Protein AF-A0A836F2I6-F1 (afdb_monomer_lite)

Foldseek 3Di:
DDDPPPPDPDDDDDDPDDPLLVQLVVCVVVVHDLVVSCVPVVDDSCVNVVSVVVVVVVVVVVVVVVVVCVPPVVPPPDDDDDDDDDDPDDDPFDKFKKKKKKKFQDPVLRVVLLVQLVVLCVVVVWDKDHKDWDDKDKDWDKDAPDPDPDDDRDIDIDIGIMTMIMMITTGHPVSSVVSVVVRDDPGMDMDMDTDDD

Structure (mmCIF, N/CA/C/O backbone):
data_AF-A0A836F2I6-F1
#
_entry.id   AF-A0A836F2I6-F1
#
loop_
_atom_site.group_PDB
_atom_site.id
_atom_site.type_symbol
_atom_site.label_atom_id
_atom_site.label_alt_id
_atom_site.label_comp_id
_atom_site.label_asym_id
_atom_site.label_entity_id
_atom_site.label_seq_id
_atom_site.pdbx_PDB_ins_code
_atom_site.Cartn_x
_atom_site.Cartn_y
_atom_site.Cartn_z
_atom_site.occupancy
_atom_site.B_iso_or_equiv
_atom_site.auth_seq_id
_atom_site.auth_comp_id
_atom_site.auth_asym_id
_atom_site.auth_atom_id
_atom_site.pdbx_PDB_model_num
ATOM 1 N N . MET A 1 1 ? 2.614 41.131 51.436 1.00 33.38 1 MET A N 1
ATOM 2 C CA . MET A 1 1 ? 3.334 41.950 50.439 1.00 33.38 1 MET A CA 1
ATOM 3 C C . MET A 1 1 ? 2.832 41.528 49.064 1.00 33.38 1 MET A C 1
ATOM 5 O O . MET A 1 1 ? 2.623 40.344 48.850 1.00 33.38 1 MET A O 1
ATOM 9 N N . LEU A 1 2 ? 2.475 42.514 48.249 1.00 36.88 2 LEU A N 1
ATOM 10 C CA . LEU A 1 2 ? 1.582 42.476 47.085 1.00 36.88 2 LEU A CA 1
ATOM 11 C C . LEU A 1 2 ? 2.016 41.534 45.949 1.00 36.88 2 LEU A C 1
ATOM 13 O O . LEU A 1 2 ? 3.200 41.475 45.647 1.00 36.88 2 LEU A O 1
ATOM 17 N N . LEU A 1 3 ? 1.033 40.921 45.273 1.00 35.09 3 LEU A N 1
ATOM 18 C CA . LEU A 1 3 ? 0.845 40.974 43.809 1.00 35.09 3 LEU A CA 1
ATOM 19 C C . LEU A 1 3 ? -0.501 40.315 43.438 1.00 35.09 3 LEU A C 1
ATOM 21 O O . LEU A 1 3 ? -0.579 39.146 43.069 1.00 35.09 3 LEU A O 1
ATOM 25 N N . VAL A 1 4 ? -1.587 41.087 43.557 1.00 34.97 4 VAL A N 1
ATOM 26 C CA . VAL A 1 4 ? -2.889 40.751 42.962 1.00 34.97 4 VAL A CA 1
ATOM 27 C C . VAL A 1 4 ? -2.809 41.130 41.486 1.00 34.97 4 VAL A C 1
ATOM 29 O O . VAL A 1 4 ? -3.138 42.248 41.104 1.00 34.97 4 VAL A O 1
ATOM 32 N N . ASN A 1 5 ? -2.315 40.217 40.654 1.00 30.97 5 ASN A N 1
ATOM 33 C CA . ASN A 1 5 ? -2.442 40.347 39.207 1.00 30.97 5 ASN A CA 1
ATOM 34 C C . ASN A 1 5 ? -3.828 39.839 38.807 1.00 30.97 5 ASN A C 1
ATOM 36 O O . ASN A 1 5 ? -4.023 38.664 38.502 1.00 30.97 5 ASN A O 1
ATOM 40 N N . SER A 1 6 ? -4.803 40.745 38.845 1.00 36.88 6 SER A N 1
ATOM 41 C CA . SER A 1 6 ? -6.112 40.578 38.225 1.00 36.88 6 SER A CA 1
ATOM 42 C C . SER A 1 6 ? -5.937 40.443 36.710 1.00 36.88 6 SER A C 1
ATOM 44 O O . SER A 1 6 ? -5.836 41.422 35.970 1.00 36.88 6 SER A O 1
ATOM 46 N N . HIS A 1 7 ? -5.887 39.203 36.228 1.00 35.09 7 HIS A N 1
ATOM 47 C CA . HIS A 1 7 ? -5.974 38.922 34.802 1.00 35.09 7 HIS A CA 1
ATOM 48 C C . HIS A 1 7 ? -7.432 39.115 34.369 1.00 35.09 7 HIS A C 1
ATOM 50 O O . HIS A 1 7 ? -8.233 38.188 34.393 1.00 35.09 7 HIS A O 1
ATOM 56 N N . ILE A 1 8 ? -7.795 40.356 34.046 1.00 39.88 8 ILE A N 1
ATOM 57 C CA . ILE A 1 8 ? -9.064 40.690 33.394 1.00 39.88 8 ILE A CA 1
ATOM 58 C C . ILE A 1 8 ? -9.000 40.092 31.978 1.00 39.88 8 ILE A C 1
ATOM 60 O O . ILE A 1 8 ? -8.163 40.545 31.186 1.00 39.88 8 ILE A O 1
ATOM 64 N N . PRO A 1 9 ? -9.825 39.089 31.618 1.00 38.91 9 PRO A N 1
ATOM 65 C CA . PRO A 1 9 ? -9.864 38.605 30.246 1.00 38.91 9 PRO A CA 1
ATOM 66 C C . PRO A 1 9 ? -10.361 39.740 29.343 1.00 38.91 9 PRO A C 1
ATOM 68 O O . PRO A 1 9 ? -11.442 40.296 29.533 1.00 38.91 9 PRO A O 1
ATOM 71 N N . LYS A 1 10 ? -9.526 40.128 28.375 1.00 43.25 10 LYS A N 1
ATOM 72 C CA . LYS A 1 10 ? -9.800 41.209 27.422 1.00 43.25 10 LYS A CA 1
ATOM 73 C C . LYS A 1 10 ? -10.980 40.822 26.521 1.00 43.25 10 LYS A C 1
ATOM 75 O O . LYS A 1 10 ? -10.787 40.154 25.509 1.00 43.25 10 LYS A O 1
ATOM 80 N N . MET A 1 11 ? -12.191 41.261 26.863 1.00 41.53 11 MET A N 1
ATOM 81 C CA . MET A 1 11 ? -13.343 41.194 25.961 1.00 41.53 11 MET A CA 1
ATOM 82 C C . MET A 1 11 ? -13.207 42.280 24.887 1.00 41.53 11 MET A C 1
ATOM 84 O O . MET A 1 11 ? -13.299 43.474 25.165 1.00 41.53 11 MET A O 1
ATOM 88 N N . VAL A 1 12 ? -12.932 41.864 23.651 1.00 44.53 12 VAL A N 1
ATOM 89 C CA . VAL A 1 12 ? -12.789 42.750 22.488 1.00 44.53 12 VAL A CA 1
ATOM 90 C C . VAL A 1 12 ? -14.175 43.126 21.963 1.00 44.53 12 VAL A C 1
ATOM 92 O O . VAL A 1 12 ? -14.937 42.259 21.543 1.00 44.53 12 VAL A O 1
ATOM 95 N N . ALA A 1 13 ? -14.497 44.420 21.928 1.00 44.72 13 ALA A N 1
ATOM 96 C CA . ALA A 1 13 ? -15.703 44.909 21.265 1.00 44.72 13 ALA A CA 1
ATOM 97 C C . ALA A 1 13 ? -15.527 44.831 19.736 1.00 44.72 13 ALA A C 1
ATOM 99 O O . ALA A 1 13 ? -14.781 45.615 19.149 1.00 44.72 13 ALA A O 1
ATOM 100 N N . LYS A 1 14 ? -16.201 43.875 19.083 1.00 38.09 14 LYS A N 1
ATOM 101 C CA . LYS A 1 14 ? -16.306 43.795 17.614 1.00 38.09 14 LYS A CA 1
ATOM 102 C C . LYS A 1 14 ? -17.582 44.492 17.116 1.00 38.09 14 LYS A C 1
ATOM 104 O O . LYS A 1 14 ? -18.604 44.510 17.795 1.00 38.09 14 LYS A O 1
ATOM 109 N N . THR A 1 15 ? -17.481 45.105 15.938 1.00 38.91 15 THR A N 1
ATOM 110 C CA . THR A 1 15 ? -18.438 46.030 15.306 1.00 38.91 15 THR A CA 1
ATOM 111 C C . THR A 1 15 ? -19.777 45.410 14.858 1.00 38.91 15 THR A C 1
ATOM 113 O O . THR A 1 15 ? -19.986 44.201 14.886 1.00 38.91 15 THR A O 1
ATOM 116 N N . LYS A 1 16 ? -20.700 46.319 14.499 1.00 43.78 16 LYS A N 1
ATOM 117 C CA . LYS A 1 16 ? -22.171 46.256 14.378 1.00 43.78 16 LYS A CA 1
ATOM 118 C C . LYS A 1 16 ? -22.781 45.114 13.534 1.00 43.78 16 LYS A C 1
ATOM 120 O O . LYS A 1 16 ? -23.355 45.394 12.498 1.00 43.78 16 LYS A O 1
ATOM 125 N N . GLU A 1 17 ? -22.723 43.871 14.000 1.00 46.84 17 GLU A N 1
ATOM 126 C CA . GLU A 1 17 ? -23.867 42.925 14.037 1.00 46.84 17 GLU A CA 1
ATOM 127 C C . GLU A 1 17 ? -23.483 41.652 14.810 1.00 46.84 17 GLU A C 1
ATOM 129 O O . GLU A 1 17 ? -23.748 40.518 14.420 1.00 46.84 17 GLU A O 1
ATOM 134 N N . TYR A 1 18 ? -22.799 41.822 15.943 1.00 52.75 18 TYR A N 1
ATOM 135 C CA . TYR A 1 18 ? -22.552 40.703 16.837 1.00 52.75 18 TYR A CA 1
ATOM 136 C C . TYR A 1 18 ? -23.860 40.339 17.548 1.00 52.75 18 TYR A C 1
ATOM 138 O O . TYR A 1 18 ? -24.428 41.151 18.286 1.00 52.75 18 TYR A O 1
ATOM 146 N N . ASN A 1 19 ? -24.367 39.130 17.285 1.00 67.38 19 ASN A N 1
ATOM 147 C CA . ASN A 1 19 ? -25.602 38.619 17.870 1.00 67.38 19 ASN A CA 1
ATOM 148 C C . ASN A 1 19 ? -25.537 38.763 19.393 1.00 67.38 19 ASN A C 1
ATOM 150 O O . ASN A 1 19 ? -24.756 38.073 20.040 1.00 67.38 19 ASN A O 1
ATOM 154 N N . ARG A 1 20 ? -26.379 39.627 19.979 1.00 64.75 20 ARG A N 1
ATOM 155 C CA . ARG A 1 20 ? -26.390 39.928 21.428 1.00 64.75 20 ARG A CA 1
ATOM 156 C C . ARG A 1 20 ? -26.373 38.664 22.301 1.00 64.75 20 ARG A C 1
ATOM 158 O O . ARG A 1 20 ? -25.786 38.665 23.374 1.00 64.75 20 ARG A O 1
ATOM 165 N N . ARG A 1 21 ? -26.965 37.570 21.804 1.00 66.94 21 ARG A N 1
ATOM 166 C CA . ARG A 1 21 ? -26.922 36.234 22.417 1.00 66.94 21 ARG A CA 1
ATOM 167 C C . ARG A 1 21 ? -25.507 35.658 22.526 1.00 66.94 21 ARG A C 1
ATOM 169 O O . ARG A 1 21 ? -25.161 35.180 23.594 1.00 66.94 21 ARG A O 1
ATOM 176 N N . ALA A 1 22 ? -24.699 35.722 21.470 1.00 69.88 22 ALA A N 1
ATOM 177 C CA . ALA A 1 22 ? -23.329 35.205 21.464 1.00 69.88 22 ALA A CA 1
ATOM 178 C C . ALA A 1 22 ? -22.440 35.946 22.480 1.00 69.88 22 ALA A C 1
ATOM 180 O O . ALA A 1 22 ? -21.731 35.304 23.247 1.00 69.88 22 ALA A O 1
ATOM 181 N N . ALA A 1 23 ? -22.594 37.272 22.591 1.00 70.88 23 ALA A N 1
ATOM 182 C CA . ALA A 1 23 ? -21.884 38.079 23.590 1.00 70.88 23 ALA A CA 1
ATOM 183 C C . ALA A 1 23 ? -22.194 37.666 25.033 1.00 70.88 23 ALA A C 1
ATOM 185 O O . ALA A 1 23 ? -21.299 37.578 25.870 1.00 70.88 23 ALA A O 1
ATOM 186 N N . ILE A 1 24 ? -23.474 37.414 25.324 1.00 70.56 24 ILE A N 1
ATOM 187 C CA . ILE A 1 24 ? -23.917 36.998 26.659 1.00 70.56 24 ILE A CA 1
ATOM 188 C C . ILE A 1 24 ? -23.390 35.591 26.977 1.00 70.56 24 ILE A C 1
ATOM 190 O O . ILE A 1 24 ? -22.970 35.337 28.100 1.00 70.56 24 ILE A O 1
ATOM 194 N N . ILE A 1 25 ? -23.363 34.699 25.986 1.00 72.19 25 ILE A N 1
ATOM 195 C CA . ILE A 1 25 ? -22.880 33.320 26.123 1.00 72.19 25 ILE A CA 1
ATOM 196 C C . ILE A 1 25 ? -21.378 33.271 26.399 1.00 72.19 25 ILE A C 1
ATOM 198 O O . ILE A 1 25 ? -20.964 32.639 27.365 1.00 72.19 25 ILE A O 1
ATOM 202 N N . GLU A 1 26 ? -20.568 33.963 25.596 1.00 73.25 26 GLU A N 1
ATOM 203 C CA . GLU A 1 26 ? -19.118 34.020 25.809 1.00 73.25 26 GLU A CA 1
ATOM 204 C C . GLU A 1 26 ? -18.777 34.627 27.174 1.00 73.25 26 GLU A C 1
ATOM 206 O O . GLU A 1 26 ? -17.877 34.139 27.854 1.00 73.25 26 GLU A O 1
ATOM 211 N N . GLY A 1 27 ? -19.536 35.638 27.616 1.00 69.44 27 GLY A N 1
ATOM 212 C CA . GLY A 1 27 ? -19.379 36.227 28.945 1.00 69.44 27 GLY A CA 1
ATOM 213 C C . GLY A 1 27 ? -19.692 35.258 30.087 1.00 69.44 27 GLY A C 1
ATOM 214 O O . GLY A 1 27 ? -18.931 35.190 31.051 1.00 69.44 27 GLY A O 1
ATOM 215 N N . LEU A 1 28 ? -20.767 34.472 29.972 1.00 73.06 28 LEU A N 1
ATOM 216 C CA . LEU A 1 28 ? -21.109 33.441 30.961 1.00 73.06 28 LEU A CA 1
ATOM 217 C C . LEU A 1 28 ? -20.079 32.300 30.970 1.00 73.06 28 LEU A C 1
ATOM 219 O O . LEU A 1 28 ? -19.664 31.865 32.041 1.00 73.06 28 LEU A O 1
ATOM 223 N N . CYS A 1 29 ? -19.616 31.851 29.798 1.00 64.62 29 CYS A N 1
ATOM 224 C CA . CYS A 1 29 ? -18.574 30.825 29.678 1.00 64.62 29 CYS A CA 1
ATOM 225 C C . CYS A 1 29 ? -17.210 31.293 30.212 1.00 64.62 29 CYS A C 1
ATOM 227 O O . CYS A 1 29 ? -16.438 30.474 30.702 1.00 64.62 29 CYS A O 1
ATOM 229 N N . ALA A 1 30 ? -16.926 32.597 30.166 1.00 69.75 30 ALA A N 1
ATOM 230 C CA . ALA A 1 30 ? -15.740 33.201 30.772 1.00 69.75 30 ALA A CA 1
ATOM 231 C C . ALA A 1 30 ? -15.849 33.385 32.304 1.00 69.75 30 ALA A C 1
ATOM 233 O O . ALA A 1 30 ? -14.912 33.892 32.920 1.00 69.75 30 ALA A O 1
ATOM 234 N N . GLY A 1 31 ? -16.967 32.982 32.924 1.00 67.44 31 GLY A N 1
ATOM 235 C CA . GLY A 1 31 ? -17.178 33.037 34.373 1.00 67.44 31 GLY A CA 1
ATOM 236 C C . GLY A 1 31 ? -17.717 34.371 34.901 1.00 67.44 31 GLY A C 1
ATOM 237 O O . GLY A 1 31 ? -17.749 34.565 36.115 1.00 67.44 31 GLY A O 1
ATOM 238 N N . CYS A 1 32 ? -18.148 35.292 34.031 1.00 71.81 32 CYS A N 1
ATOM 239 C CA . CYS A 1 32 ? -18.756 36.553 34.456 1.00 71.81 32 CYS A CA 1
ATOM 240 C C . CYS A 1 32 ? -20.206 36.348 34.917 1.00 71.81 32 CYS A C 1
ATOM 242 O O . CYS A 1 32 ? -20.988 35.624 34.298 1.00 71.81 32 CYS A O 1
ATOM 244 N N . SER A 1 33 ? -20.599 37.047 35.980 1.00 74.25 33 SER A N 1
ATOM 245 C CA . SER A 1 33 ? -21.974 37.016 36.483 1.00 74.25 33 SER A CA 1
ATOM 246 C C . SER A 1 33 ? -22.933 37.779 35.560 1.00 74.25 33 SER A C 1
ATOM 248 O O . SER A 1 33 ? -22.573 38.771 34.921 1.00 74.25 33 SER A O 1
ATOM 250 N N . ALA A 1 34 ? -24.209 37.376 35.529 1.00 72.50 34 ALA A N 1
ATOM 251 C CA . ALA A 1 34 ? -25.229 38.042 34.711 1.00 72.50 34 ALA A CA 1
ATOM 252 C C . ALA A 1 34 ? -25.342 39.552 35.018 1.00 72.50 34 ALA A C 1
ATOM 254 O O . ALA A 1 34 ? -25.614 40.357 34.127 1.00 72.50 34 ALA A O 1
ATOM 255 N N . THR A 1 35 ? -25.087 39.956 36.267 1.00 69.94 35 THR A N 1
ATOM 256 C CA . THR A 1 35 ? -25.064 41.363 36.689 1.00 69.94 35 THR A CA 1
ATOM 257 C C . THR A 1 35 ? -23.882 42.148 36.124 1.00 69.94 35 THR A C 1
ATOM 259 O O . THR A 1 35 ? -24.052 43.322 35.795 1.00 69.94 35 THR A O 1
ATOM 262 N N . GLU A 1 36 ? -22.714 41.525 35.969 1.00 71.31 36 GLU A N 1
ATOM 263 C CA . GLU A 1 36 ? -21.539 42.140 35.336 1.00 71.31 36 GLU A CA 1
ATOM 264 C C . GLU A 1 36 ? -21.749 42.317 33.829 1.00 71.31 36 GLU A C 1
ATOM 266 O O . GLU A 1 36 ? -21.453 43.383 33.293 1.00 71.31 36 GLU A O 1
ATOM 271 N N . ILE A 1 37 ? -22.371 41.337 33.165 1.00 73.56 37 ILE A N 1
ATOM 272 C CA . ILE A 1 37 ? -22.691 41.398 31.728 1.00 73.56 37 ILE A CA 1
ATOM 273 C C . ILE A 1 37 ? -23.679 42.538 31.425 1.00 73.56 37 ILE A C 1
ATOM 275 O O . ILE A 1 37 ? -23.494 43.279 30.458 1.00 73.56 37 ILE A O 1
ATOM 279 N N . ILE A 1 38 ? -24.701 42.726 32.273 1.00 76.75 38 ILE A N 1
ATOM 280 C CA . ILE A 1 38 ? -25.663 43.838 32.152 1.00 76.75 38 ILE A CA 1
ATOM 281 C C . ILE A 1 38 ? -24.960 45.192 32.300 1.00 76.75 38 ILE A C 1
ATOM 283 O O . ILE A 1 38 ? -25.231 46.106 31.523 1.00 76.75 38 ILE A O 1
ATOM 287 N N . ARG A 1 39 ? -24.055 45.329 33.280 1.00 71.88 39 ARG A N 1
ATOM 288 C CA . ARG A 1 39 ? -23.313 46.579 33.508 1.00 71.88 39 ARG A CA 1
ATOM 289 C C . ARG A 1 39 ? -22.333 46.892 32.378 1.00 71.88 39 ARG A C 1
ATOM 291 O O . ARG A 1 39 ? -22.191 48.058 32.035 1.00 71.88 39 ARG A O 1
ATOM 298 N N . PHE A 1 40 ? -21.675 45.879 31.813 1.00 73.38 40 PHE A N 1
ATOM 299 C CA . PHE A 1 40 ? -20.630 46.070 30.806 1.00 73.38 40 PHE A CA 1
ATOM 300 C C . PHE A 1 40 ? -21.190 46.360 29.407 1.00 73.38 40 PHE A C 1
ATOM 302 O O . PHE A 1 40 ? -20.740 47.292 28.748 1.00 73.38 40 PHE A O 1
ATOM 309 N N . PHE A 1 41 ? -22.192 45.597 28.952 1.00 70.81 41 PHE A N 1
ATOM 310 C CA . PHE A 1 41 ? -22.752 45.751 27.601 1.00 70.81 41 PHE A CA 1
ATOM 311 C C . PHE A 1 41 ? -24.012 46.629 27.535 1.00 70.81 41 PHE A C 1
ATOM 313 O O . PHE A 1 41 ? -24.463 46.960 26.439 1.00 70.81 41 PHE A O 1
ATOM 320 N N . GLY A 1 42 ? -24.611 46.992 28.675 1.00 69.75 42 GLY A N 1
ATOM 321 C CA . GLY A 1 42 ? -25.822 47.821 28.714 1.00 69.75 42 GLY A CA 1
ATOM 322 C C . GLY A 1 42 ? -27.067 47.138 28.134 1.00 69.75 42 GLY A C 1
ATOM 323 O O . GLY A 1 42 ? -27.993 47.813 27.686 1.00 69.75 42 GLY A O 1
ATOM 324 N N . TYR A 1 43 ? -27.105 45.801 28.099 1.00 74.94 43 TYR A N 1
ATOM 325 C CA . TYR A 1 43 ? -28.261 45.062 27.590 1.00 74.94 43 TYR A CA 1
ATOM 326 C C . TYR A 1 43 ? -29.443 45.077 28.577 1.00 74.94 43 TYR A C 1
ATOM 328 O O . TYR A 1 43 ? -29.232 45.043 29.793 1.00 74.94 43 TYR A O 1
ATOM 336 N N . PRO A 1 44 ? -30.700 45.067 28.084 1.00 72.06 44 PRO A N 1
ATOM 337 C CA . PRO A 1 44 ? -31.872 44.962 28.944 1.00 72.06 44 PRO A CA 1
ATOM 338 C C . PRO A 1 44 ? -31.818 43.698 29.808 1.00 72.06 44 PRO A C 1
ATOM 340 O O . PRO A 1 44 ? -31.456 42.618 29.324 1.00 72.06 44 PRO A O 1
ATOM 343 N N . ARG A 1 45 ? -32.237 43.823 31.077 1.00 71.00 45 ARG A N 1
ATOM 344 C CA . ARG A 1 45 ? -32.284 42.708 32.040 1.00 71.00 45 ARG A CA 1
ATOM 345 C C . ARG A 1 45 ? -33.029 41.498 31.467 1.00 71.00 45 ARG A C 1
ATOM 347 O O . ARG A 1 45 ? -32.514 40.392 31.560 1.00 71.00 45 ARG A O 1
ATOM 354 N N . SER A 1 46 ? -34.171 41.713 30.815 1.00 71.62 46 SER A N 1
ATOM 355 C CA . SER A 1 46 ? -34.965 40.646 30.185 1.00 71.62 46 SER A CA 1
ATOM 356 C C . SER A 1 46 ? -34.137 39.804 29.214 1.00 71.62 46 SER A C 1
ATOM 358 O O . SER A 1 46 ? -34.032 38.600 29.385 1.00 71.62 46 SER A O 1
ATOM 360 N N . THR A 1 47 ? -33.432 40.434 28.274 1.00 70.94 47 THR A N 1
ATOM 361 C CA . THR A 1 47 ? -32.597 39.733 27.284 1.00 70.94 47 THR A CA 1
ATOM 362 C C . THR A 1 47 ? -31.454 38.920 27.886 1.00 70.94 47 THR A C 1
ATOM 364 O O . THR A 1 47 ? -31.127 37.862 27.354 1.00 70.94 47 THR A O 1
ATOM 367 N N . VAL A 1 48 ? -30.828 39.394 28.968 1.00 70.56 48 VAL A N 1
ATOM 368 C CA . VAL A 1 48 ? -29.723 38.662 29.610 1.00 70.56 48 VAL A CA 1
ATOM 369 C C . VAL A 1 48 ? -30.267 37.479 30.400 1.00 70.56 48 VAL A C 1
ATOM 371 O O . VAL A 1 48 ? -29.786 36.363 30.225 1.00 70.56 48 VAL A O 1
ATOM 374 N N . TYR A 1 49 ? -31.313 37.690 31.200 1.00 70.31 49 TYR A N 1
ATOM 375 C CA . TYR A 1 49 ? -31.924 36.618 31.982 1.00 70.31 49 TYR A CA 1
ATOM 376 C C . TYR A 1 49 ? -32.661 35.587 31.106 1.00 70.31 49 TYR A C 1
ATOM 378 O O . TYR A 1 49 ? -32.629 34.409 31.444 1.00 70.31 49 TYR A O 1
ATOM 386 N N . ASP A 1 50 ? -33.213 35.956 29.944 1.00 72.19 50 ASP A N 1
ATOM 387 C CA . ASP A 1 50 ? -33.779 35.016 28.954 1.00 72.19 50 ASP A CA 1
ATOM 388 C C . ASP A 1 50 ? -32.718 34.080 28.355 1.00 72.19 50 ASP A C 1
ATOM 390 O O . ASP A 1 50 ? -32.986 32.916 28.049 1.00 72.19 50 ASP A O 1
ATOM 394 N N . VAL A 1 51 ? -31.496 34.583 28.156 1.00 65.00 51 VAL A N 1
ATOM 395 C CA . VAL A 1 51 ? -30.376 33.780 27.647 1.00 65.00 51 VAL A CA 1
ATOM 396 C C . VAL A 1 51 ? -29.779 32.932 28.763 1.00 65.00 51 VAL A C 1
ATOM 398 O O . VAL A 1 51 ? -29.546 31.751 28.533 1.00 65.00 51 VAL A O 1
ATOM 401 N N . VAL A 1 52 ? -29.608 33.487 29.970 1.00 66.81 52 VAL A N 1
ATOM 402 C CA . VAL A 1 52 ? -29.152 32.751 31.164 1.00 66.81 52 VAL A CA 1
ATOM 403 C C . VAL A 1 52 ? -30.108 31.609 31.488 1.00 66.81 52 VAL A C 1
ATOM 405 O O . VAL A 1 52 ? -29.663 30.484 31.658 1.00 66.81 52 VAL A O 1
ATOM 408 N N . THR A 1 53 ? -31.420 31.855 31.511 1.00 64.50 53 THR A N 1
ATOM 409 C CA . THR A 1 53 ? -32.425 30.812 31.768 1.00 64.50 53 THR A CA 1
ATOM 410 C C . THR A 1 53 ? -32.418 29.746 30.682 1.00 64.50 53 THR A C 1
ATOM 412 O O . THR A 1 53 ? -32.436 28.565 31.012 1.00 64.50 53 THR A O 1
ATOM 415 N N . LYS A 1 54 ? -32.303 30.109 29.397 1.00 64.50 54 LYS A N 1
ATOM 416 C CA . LYS A 1 54 ? -32.128 29.119 28.320 1.00 64.50 54 LYS A CA 1
ATOM 417 C C . LYS A 1 54 ? -30.821 28.336 28.440 1.00 64.50 54 LYS A C 1
ATOM 419 O O . LYS A 1 54 ? -30.845 27.141 28.178 1.00 64.50 54 LYS A O 1
ATOM 424 N N . TYR A 1 55 ? -29.721 28.959 28.862 1.00 59.44 55 TYR A N 1
ATOM 425 C CA . TYR A 1 55 ? -28.447 28.278 29.113 1.00 59.44 55 TYR A CA 1
ATOM 426 C C . TYR A 1 55 ? -28.527 27.329 30.307 1.00 59.44 55 TYR A C 1
ATOM 428 O O . TYR A 1 55 ? -28.107 26.184 30.196 1.00 59.44 55 TYR A O 1
ATOM 436 N N . GLN A 1 56 ? -29.151 27.755 31.406 1.00 57.66 56 GLN A N 1
ATOM 437 C CA . GLN A 1 56 ? -29.421 26.909 32.566 1.00 57.66 56 GLN A CA 1
ATOM 438 C C . GLN A 1 56 ? -30.332 25.737 32.184 1.00 57.66 56 GLN A C 1
ATOM 440 O O . GLN A 1 56 ? -30.090 24.619 32.612 1.00 57.66 56 GLN A O 1
ATOM 445 N N . ILE A 1 57 ? -31.346 25.963 31.339 1.00 48.47 57 ILE A N 1
ATOM 446 C CA . ILE A 1 57 ? -32.236 24.918 30.814 1.00 48.47 57 ILE A CA 1
ATOM 447 C C . ILE A 1 57 ? -31.487 23.968 29.876 1.00 48.47 57 ILE A C 1
ATOM 449 O O . ILE A 1 57 ? -31.791 22.787 29.901 1.00 48.47 57 ILE A O 1
ATOM 453 N N . VAL A 1 58 ? -30.529 24.429 29.064 1.00 51.06 58 VAL A N 1
ATOM 454 C CA . VAL A 1 58 ? -29.665 23.545 28.256 1.00 51.06 58 VAL A CA 1
ATOM 455 C C . VAL A 1 58 ? -28.754 22.726 29.170 1.00 51.06 58 VAL A C 1
ATOM 457 O O . VAL A 1 58 ? -28.726 21.515 29.039 1.00 51.06 58 VAL A O 1
ATOM 460 N N . HIS A 1 59 ? -28.147 23.334 30.187 1.00 48.66 59 HIS A N 1
ATOM 461 C CA . HIS A 1 59 ? -27.288 22.639 31.150 1.00 48.66 59 HIS A CA 1
ATOM 462 C C . HIS A 1 59 ? -28.064 21.645 32.044 1.00 48.66 59 HIS A C 1
ATOM 464 O O . HIS A 1 59 ? -27.549 20.591 32.412 1.00 48.66 59 HIS A O 1
ATOM 470 N N . ILE A 1 60 ? -29.325 21.958 32.370 1.00 45.69 60 ILE A N 1
ATOM 471 C CA . ILE A 1 60 ? -30.264 21.079 33.085 1.00 45.69 60 ILE A CA 1
ATOM 472 C C . ILE A 1 60 ? -30.842 20.012 32.141 1.00 45.69 60 ILE A C 1
ATOM 474 O O . ILE A 1 60 ? -31.024 18.877 32.563 1.00 45.69 60 ILE A O 1
ATOM 478 N N . LYS A 1 61 ? -31.085 20.313 30.857 1.00 41.75 61 LYS A N 1
ATOM 479 C CA . LYS A 1 61 ? -31.465 19.315 29.840 1.00 41.75 61 LYS A CA 1
ATOM 480 C C . LYS A 1 61 ? -30.323 18.347 29.552 1.00 41.75 61 LYS A C 1
ATOM 482 O O . LYS A 1 61 ? -30.599 17.163 29.421 1.00 41.75 61 LYS A O 1
ATOM 487 N N . ASP A 1 62 ? -29.080 18.815 29.530 1.00 44.81 62 ASP A N 1
ATOM 488 C CA . ASP A 1 62 ? -27.888 17.981 29.377 1.00 44.81 62 ASP A CA 1
ATOM 489 C C . ASP A 1 62 ? -27.660 17.114 30.629 1.00 44.81 62 ASP A C 1
ATOM 491 O O . ASP A 1 62 ? -27.295 15.949 30.495 1.00 44.81 62 ASP A O 1
ATOM 495 N N . MET A 1 63 ? -27.990 17.607 31.836 1.00 40.88 63 MET A N 1
ATOM 496 C CA . MET A 1 63 ? -28.044 16.772 33.051 1.00 40.88 63 MET A CA 1
ATOM 497 C C . MET A 1 63 ? -29.191 15.744 33.039 1.00 40.88 63 MET A C 1
ATOM 499 O O . MET A 1 63 ? -28.968 14.584 33.374 1.00 40.88 63 MET A O 1
ATOM 503 N N . ILE A 1 64 ? -30.410 16.118 32.633 1.00 47.06 64 ILE A N 1
ATOM 504 C CA . ILE A 1 64 ? -31.587 15.223 32.659 1.00 47.06 64 ILE A CA 1
ATOM 505 C C . ILE A 1 64 ? -31.555 14.200 31.503 1.00 47.06 64 ILE A C 1
ATOM 507 O O . ILE A 1 64 ? -32.013 13.063 31.661 1.00 47.06 64 ILE A O 1
ATOM 511 N N . LEU A 1 65 ? -30.958 14.533 30.351 1.00 45.69 65 LEU A N 1
ATOM 512 C CA . LEU A 1 65 ? -30.700 13.571 29.268 1.00 45.69 65 LEU A CA 1
ATOM 513 C C . LEU A 1 65 ? -29.598 12.566 29.657 1.00 45.69 65 LEU A C 1
ATOM 515 O O . LEU A 1 65 ? -29.586 11.435 29.169 1.00 45.69 65 LEU A O 1
ATOM 519 N N . PHE A 1 66 ? -28.714 12.935 30.590 1.00 38.41 66 PHE A N 1
ATOM 520 C CA . PHE A 1 66 ? -27.723 12.031 31.177 1.00 38.41 66 PHE A CA 1
ATOM 521 C C . PHE A 1 66 ? -28.332 11.075 32.223 1.00 38.41 66 PHE A C 1
ATOM 523 O O . PHE A 1 66 ? -27.852 9.955 32.393 1.00 38.41 66 PHE A O 1
ATOM 530 N N . GLU A 1 67 ? -29.421 11.469 32.892 1.00 37.88 67 GLU A N 1
ATOM 531 C CA . GLU A 1 67 ? -30.139 10.607 33.845 1.00 37.88 67 GLU A CA 1
ATOM 532 C C . GLU A 1 67 ? -31.157 9.675 33.168 1.00 37.88 67 GLU A C 1
ATOM 534 O O . GLU A 1 67 ? -31.252 8.500 33.523 1.00 37.88 67 GLU A O 1
ATOM 539 N N . THR A 1 68 ? -31.864 10.133 32.131 1.00 38.91 68 THR A N 1
ATOM 540 C CA . THR A 1 68 ? -32.864 9.309 31.415 1.00 38.91 68 THR A CA 1
ATOM 541 C C . THR A 1 68 ? -32.255 8.290 30.443 1.00 38.91 68 THR A C 1
ATOM 543 O O . THR A 1 68 ? -32.898 7.295 30.101 1.00 38.91 68 THR A O 1
ATOM 546 N N . THR A 1 69 ? -30.985 8.455 30.054 1.00 39.06 69 THR A N 1
ATOM 547 C CA . THR A 1 69 ? -30.228 7.438 29.300 1.00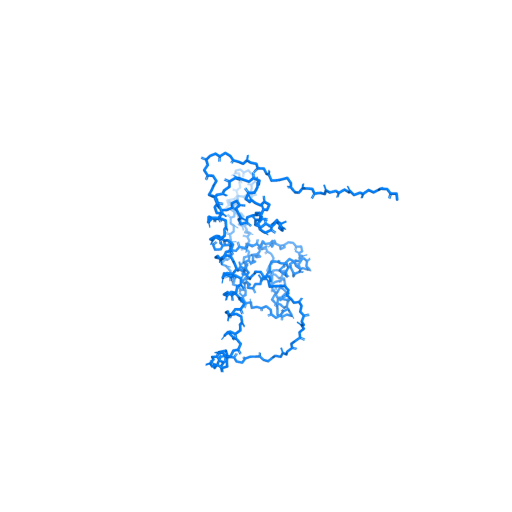 39.06 69 THR A CA 1
ATOM 548 C C . THR A 1 69 ? -29.655 6.328 30.185 1.00 39.06 69 THR A C 1
ATOM 550 O O . THR A 1 69 ? -29.326 5.262 29.664 1.00 39.06 69 THR A O 1
ATOM 553 N N . LYS A 1 70 ? -29.614 6.505 31.516 1.00 44.69 70 LYS A N 1
ATOM 554 C CA . LYS A 1 70 ? -29.179 5.455 32.453 1.00 44.69 70 LYS A CA 1
ATOM 555 C C . LYS A 1 70 ? -30.259 4.425 32.791 1.00 44.69 70 LYS A C 1
ATOM 557 O O . LYS A 1 70 ? -29.907 3.311 33.160 1.00 44.69 70 LYS A O 1
ATOM 562 N N . THR A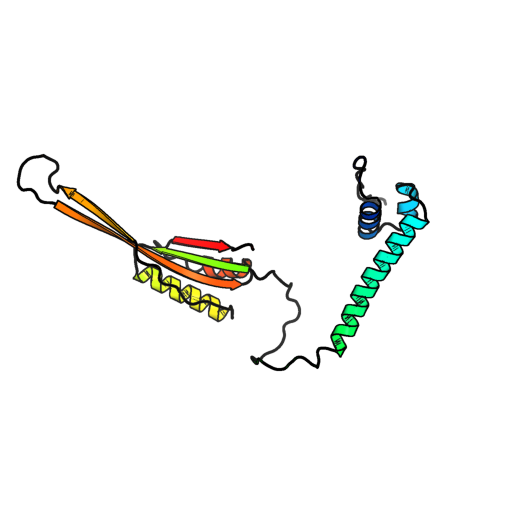 1 71 ? -31.547 4.735 32.630 1.00 35.25 71 THR A N 1
ATOM 563 C CA . THR A 1 71 ? -32.633 3.773 32.914 1.00 35.25 71 THR A CA 1
ATOM 564 C C . THR A 1 71 ? -33.192 3.080 31.669 1.00 35.25 71 THR A C 1
ATOM 566 O O . THR A 1 71 ? -33.650 1.948 31.779 1.00 35.25 71 THR A O 1
ATOM 569 N N . ASN A 1 72 ? -33.088 3.674 30.473 1.00 44.56 72 ASN A N 1
ATOM 570 C CA . ASN A 1 72 ? -33.645 3.087 29.240 1.00 44.56 72 ASN A CA 1
ATOM 571 C C . ASN A 1 72 ? -32.635 2.390 28.304 1.00 44.56 72 ASN A C 1
ATOM 573 O O . ASN A 1 72 ? -33.030 1.862 27.266 1.00 44.56 72 ASN A O 1
ATOM 577 N N . GLN A 1 73 ? -31.352 2.294 28.669 1.00 38.72 73 GLN A N 1
ATOM 578 C CA . GLN A 1 73 ? -30.363 1.488 27.926 1.00 38.72 73 GLN A CA 1
ATOM 579 C C . GLN A 1 73 ? -30.267 0.022 28.385 1.00 38.72 73 GLN A C 1
ATOM 581 O O . GLN A 1 73 ? -29.401 -0.714 27.919 1.00 38.72 73 GLN A O 1
ATOM 586 N N . VAL A 1 74 ? -31.194 -0.449 29.226 1.00 39.62 74 VAL A N 1
ATOM 587 C CA . VAL A 1 74 ? -31.349 -1.889 29.509 1.00 39.62 74 VAL A CA 1
ATOM 588 C C . VAL A 1 74 ? -32.076 -2.618 28.358 1.00 39.62 74 VAL A C 1
ATOM 590 O O . VAL A 1 74 ? -32.015 -3.839 28.272 1.00 39.62 74 VAL A O 1
ATOM 593 N N . ALA A 1 75 ? -32.705 -1.905 27.411 1.00 37.59 75 ALA A N 1
ATOM 594 C CA . ALA A 1 75 ? -33.604 -2.521 26.423 1.00 37.59 75 ALA A CA 1
ATOM 595 C C . ALA A 1 75 ? -33.079 -2.655 24.976 1.00 37.59 75 ALA A C 1
ATOM 597 O O . ALA A 1 75 ? -33.801 -3.176 24.134 1.00 37.59 75 ALA A O 1
ATOM 598 N N . HIS A 1 76 ? -31.841 -2.268 24.652 1.00 29.98 76 HIS A N 1
ATOM 599 C CA . HIS A 1 76 ? -31.268 -2.556 23.322 1.00 29.98 76 HIS A CA 1
ATOM 600 C C . HIS A 1 76 ? -29.845 -3.121 23.390 1.00 29.98 76 HIS A C 1
ATOM 602 O O . HIS A 1 76 ? -28.984 -2.819 22.569 1.00 29.98 76 HIS A O 1
ATOM 608 N N . PHE A 1 77 ? -29.615 -4.019 24.349 1.00 29.92 77 PHE A N 1
ATOM 609 C CA . PHE A 1 77 ? -28.560 -5.021 24.241 1.00 29.92 77 PHE A CA 1
ATOM 610 C C . PHE A 1 77 ? -29.176 -6.331 23.736 1.00 29.92 77 PHE A C 1
ATOM 612 O O . PHE A 1 77 ? -29.460 -7.254 24.493 1.00 29.92 77 PHE A O 1
ATOM 619 N N . ALA A 1 78 ? -29.404 -6.408 22.426 1.00 33.22 78 ALA A N 1
ATOM 620 C CA . ALA A 1 78 ? -29.615 -7.672 21.737 1.00 33.22 78 ALA A CA 1
ATOM 621 C C . ALA A 1 78 ? -28.809 -7.655 20.434 1.00 33.22 78 ALA A C 1
ATOM 623 O O . ALA A 1 78 ? -29.143 -6.942 19.492 1.00 33.22 78 ALA A O 1
ATOM 624 N N . THR A 1 79 ? -27.759 -8.486 20.418 1.00 28.73 79 THR A N 1
ATOM 625 C CA . THR A 1 79 ? -26.784 -8.744 19.337 1.00 28.73 79 THR A CA 1
ATOM 626 C C . THR A 1 79 ? -25.785 -7.587 19.141 1.00 28.73 79 THR A C 1
ATOM 628 O O . THR A 1 79 ? -26.160 -6.486 18.786 1.00 28.73 79 THR A O 1
ATOM 631 N N . THR A 1 80 ? -24.490 -7.695 19.448 1.00 28.83 80 THR A N 1
ATOM 632 C CA . THR A 1 80 ? -23.515 -8.753 19.141 1.00 28.83 80 THR A CA 1
ATOM 633 C C . THR A 1 80 ? -22.391 -8.801 20.192 1.00 28.83 80 THR A C 1
ATOM 635 O O . THR A 1 80 ? -21.834 -7.769 20.557 1.00 28.83 80 THR A O 1
ATOM 638 N N . LYS A 1 81 ? -22.039 -10.011 20.637 1.00 32.34 81 LYS A N 1
ATOM 639 C CA . LYS A 1 81 ? -20.983 -10.340 21.614 1.00 32.34 81 LYS A CA 1
ATOM 640 C C . LYS A 1 81 ? -19.569 -10.048 21.085 1.00 32.34 81 LYS A C 1
ATOM 642 O O . LYS A 1 81 ? -19.311 -10.454 19.958 1.00 32.34 81 LYS A O 1
ATOM 647 N N . VAL A 1 82 ? -18.677 -9.469 21.908 1.00 32.06 82 VAL A N 1
ATOM 648 C CA . VAL A 1 82 ? -17.295 -9.943 22.210 1.00 32.06 82 VAL A CA 1
ATOM 649 C C . VAL A 1 82 ? -16.834 -9.310 23.540 1.00 32.06 82 VAL A C 1
ATOM 651 O O . VAL A 1 82 ? -16.897 -8.095 23.707 1.00 32.06 82 VAL A O 1
ATOM 654 N N . ASP A 1 83 ? -16.367 -10.161 24.454 1.00 33.31 83 ASP A N 1
ATOM 655 C CA . ASP A 1 83 ? -16.042 -9.924 25.868 1.00 33.31 83 ASP A CA 1
ATOM 656 C C . ASP A 1 83 ? -14.683 -9.224 26.133 1.00 33.31 83 ASP A C 1
ATOM 658 O O . ASP A 1 83 ? -13.669 -9.592 25.534 1.00 33.31 83 ASP A O 1
ATOM 662 N N . ASN A 1 84 ? -14.652 -8.231 27.043 1.00 36.25 84 ASN A N 1
ATOM 663 C CA . ASN A 1 84 ? -13.917 -8.196 28.339 1.00 36.25 84 ASN A CA 1
ATOM 664 C C . ASN A 1 84 ? -13.670 -6.754 28.874 1.00 36.25 84 ASN A C 1
ATOM 666 O O . ASN A 1 84 ? -13.494 -5.840 28.065 1.00 36.25 84 ASN A O 1
ATOM 670 N N . PRO A 1 85 ? -13.616 -6.537 30.213 1.00 45.75 85 PRO A N 1
ATOM 671 C CA . PRO A 1 85 ? -13.851 -5.230 30.833 1.00 45.75 85 PRO A CA 1
ATOM 672 C C . PRO A 1 85 ? -12.592 -4.436 31.264 1.00 45.75 85 PRO A C 1
ATOM 674 O O . PRO A 1 85 ? -11.569 -4.995 31.647 1.00 45.75 85 PRO A O 1
ATOM 677 N N . GLU A 1 86 ? -12.760 -3.107 31.208 1.00 48.75 86 GLU A N 1
ATOM 678 C CA . GLU A 1 86 ? -12.271 -2.032 32.101 1.00 48.75 86 GLU A CA 1
ATOM 679 C C . GLU A 1 86 ? -10.774 -1.640 32.204 1.00 48.75 86 GLU A C 1
ATOM 681 O O . GLU A 1 86 ? -9.954 -2.277 32.862 1.00 48.75 86 GLU A O 1
ATOM 686 N N . LYS A 1 87 ? -10.478 -0.429 31.690 1.00 36.78 87 LYS A N 1
ATOM 687 C CA . LYS A 1 87 ? -9.606 0.579 32.331 1.00 36.78 87 LYS A CA 1
ATOM 688 C C . LYS A 1 87 ? -10.291 1.961 32.259 1.00 36.78 87 LYS A C 1
ATOM 690 O O . LYS A 1 87 ? -10.664 2.364 31.156 1.00 36.78 87 LYS A O 1
ATOM 695 N N . PRO A 1 88 ? -10.464 2.691 33.376 1.00 35.78 88 PRO A N 1
ATOM 696 C CA . PRO A 1 88 ? -11.114 3.999 33.379 1.00 35.78 88 PRO A CA 1
ATOM 697 C C . PRO A 1 88 ? -10.108 5.108 33.033 1.00 35.78 88 PRO A C 1
ATOM 699 O O . PRO A 1 88 ? -9.097 5.260 33.714 1.00 35.78 88 PRO A O 1
ATOM 702 N N . GLY A 1 89 ? -10.389 5.883 31.979 1.00 46.50 89 GLY A N 1
ATOM 703 C CA . GLY A 1 89 ? -9.647 7.112 31.656 1.00 46.50 89 GLY A CA 1
ATOM 704 C C . GLY A 1 89 ? -9.231 7.290 30.195 1.00 46.50 89 GLY A C 1
ATOM 705 O O . GLY A 1 89 ? -8.120 7.748 29.953 1.00 46.50 89 GLY A O 1
ATOM 706 N N . GLN A 1 90 ? -10.064 6.923 29.215 1.00 45.16 90 GLN A N 1
ATOM 707 C CA . GLN A 1 90 ? -9.713 7.121 27.806 1.00 45.16 90 GLN A CA 1
ATOM 708 C C . GLN A 1 90 ? -10.525 8.261 27.190 1.00 45.16 90 GLN A C 1
ATOM 710 O O . GLN A 1 90 ? -11.733 8.147 26.984 1.00 45.16 90 GLN A O 1
ATOM 715 N N . GLU A 1 91 ? -9.831 9.364 26.913 1.00 54.31 91 GLU A N 1
ATOM 716 C CA . GLU A 1 91 ? -10.309 10.472 26.092 1.00 54.31 91 GLU A CA 1
ATOM 717 C C . GLU A 1 91 ? -10.830 9.918 24.758 1.00 54.31 91 GLU A C 1
ATOM 719 O O . GLU A 1 91 ? -10.155 9.129 24.084 1.00 54.31 91 GLU A O 1
ATOM 724 N N . VAL A 1 92 ? -12.064 10.274 24.394 1.00 59.03 92 VAL A N 1
ATOM 725 C CA . VAL A 1 92 ? -12.718 9.753 23.189 1.00 59.03 92 VAL A CA 1
ATOM 726 C C . VAL A 1 92 ? -12.091 10.428 21.971 1.00 59.03 92 VAL A C 1
ATOM 728 O O . VAL A 1 92 ? -12.525 11.488 21.528 1.00 59.03 92 VAL A O 1
ATOM 731 N N . THR A 1 93 ? -11.025 9.827 21.445 1.00 71.19 93 THR A N 1
ATOM 732 C CA . THR A 1 93 ? -10.369 10.292 20.219 1.00 71.19 93 THR A CA 1
ATOM 733 C C . THR A 1 93 ? -11.261 10.027 18.998 1.00 71.19 93 THR A C 1
ATOM 735 O O . THR A 1 93 ? -11.880 8.960 18.904 1.00 71.19 93 THR A O 1
ATOM 738 N N . PRO A 1 94 ? -11.359 10.976 18.046 1.00 80.25 94 PRO A N 1
ATOM 739 C CA . PRO A 1 94 ? -12.191 10.808 16.863 1.00 80.25 94 PRO A CA 1
ATOM 740 C C . PRO A 1 94 ? -11.691 9.642 16.002 1.00 80.25 94 PRO A C 1
ATOM 742 O O . PRO A 1 94 ? -10.497 9.492 15.723 1.00 80.25 94 PRO A O 1
ATOM 745 N N . ILE A 1 95 ? -12.629 8.796 15.579 1.00 84.81 95 ILE A N 1
ATOM 746 C CA . ILE A 1 95 ? -12.347 7.631 14.741 1.00 84.81 95 ILE A CA 1
ATOM 747 C C . ILE A 1 95 ? -12.282 8.094 13.288 1.00 84.81 95 ILE A C 1
ATOM 749 O O . ILE A 1 95 ? -13.286 8.524 12.724 1.00 84.81 95 ILE A O 1
ATOM 753 N N . HIS A 1 96 ? -11.114 7.955 12.664 1.00 88.69 96 HIS A N 1
ATOM 754 C CA . HIS A 1 96 ? -10.915 8.300 11.261 1.00 88.69 96 HIS A CA 1
ATOM 755 C C . HIS A 1 96 ? -10.856 7.056 10.373 1.00 88.69 96 HIS A C 1
ATOM 757 O O . HIS A 1 96 ? -10.413 5.979 10.786 1.00 88.69 96 HIS A O 1
ATOM 763 N N . ARG A 1 97 ? -11.272 7.225 9.114 1.00 89.81 97 ARG A N 1
ATOM 764 C CA . ARG A 1 97 ? -11.024 6.255 8.045 1.00 89.81 97 ARG A CA 1
ATOM 765 C C . ARG A 1 97 ? -9.668 6.566 7.428 1.00 89.81 97 ARG A C 1
ATOM 767 O O . ARG A 1 97 ? -9.495 7.602 6.788 1.00 89.81 97 ARG A O 1
ATOM 774 N N . ILE A 1 98 ? -8.705 5.679 7.638 1.00 92.44 98 ILE A N 1
ATOM 775 C CA . ILE A 1 98 ? -7.324 5.879 7.202 1.00 92.44 98 ILE A CA 1
ATOM 776 C C . ILE A 1 98 ? -6.986 4.843 6.139 1.00 92.44 98 ILE A C 1
ATOM 778 O O . ILE A 1 98 ? -7.256 3.653 6.295 1.00 92.44 98 ILE A O 1
ATOM 782 N N . ARG A 1 99 ? -6.369 5.306 5.056 1.00 93.12 99 ARG A N 1
ATOM 783 C CA . ARG A 1 99 ? -5.873 4.473 3.969 1.00 93.12 99 ARG A CA 1
ATOM 784 C C . ARG A 1 99 ? -4.355 4.539 3.943 1.00 93.12 99 ARG A C 1
ATOM 786 O O . ARG A 1 99 ? -3.784 5.606 3.742 1.00 93.12 99 ARG A O 1
ATOM 793 N N . ILE A 1 100 ? -3.714 3.392 4.121 1.00 93.38 100 ILE A N 1
ATOM 794 C CA . ILE A 1 100 ? -2.268 3.239 3.979 1.00 93.38 100 ILE A CA 1
ATOM 795 C C . ILE A 1 100 ? -1.995 2.673 2.593 1.00 93.38 100 ILE A C 1
ATOM 797 O O . ILE A 1 100 ? -2.488 1.601 2.234 1.00 93.38 100 ILE A O 1
ATOM 801 N N . THR A 1 101 ? -1.200 3.391 1.816 1.00 94.44 101 THR A N 1
ATOM 802 C CA . THR A 1 101 ? -0.730 2.960 0.507 1.00 94.44 101 THR A CA 1
ATOM 803 C C . THR A 1 101 ? 0.739 2.580 0.607 1.00 94.44 101 THR A C 1
ATOM 805 O O . THR A 1 101 ? 1.565 3.374 1.038 1.00 94.44 101 THR A O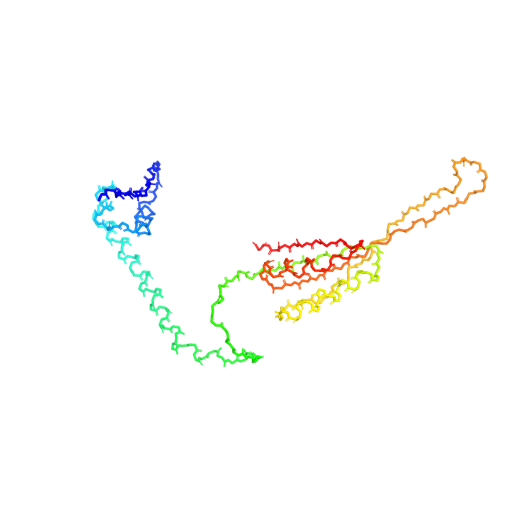 1
ATOM 808 N N . LEU A 1 102 ? 1.062 1.362 0.182 1.00 94.44 102 LEU A N 1
ATOM 809 C CA . LEU A 1 102 ? 2.428 0.867 0.076 1.00 94.44 102 LEU A CA 1
ATOM 810 C C . LEU A 1 102 ? 2.794 0.746 -1.397 1.00 94.44 102 LEU A C 1
ATOM 812 O O . LEU A 1 102 ? 2.085 0.078 -2.161 1.00 94.44 102 LEU A O 1
ATOM 816 N N . THR A 1 103 ? 3.917 1.333 -1.783 1.00 94.94 103 THR A N 1
ATOM 817 C CA . THR A 1 103 ? 4.441 1.259 -3.146 1.00 94.94 103 THR A CA 1
ATOM 818 C C . THR A 1 103 ? 5.878 0.758 -3.107 1.00 94.94 103 THR A C 1
ATOM 820 O O . THR A 1 103 ? 6.700 1.233 -2.331 1.00 94.94 103 THR A O 1
ATOM 823 N N . SER A 1 104 ? 6.206 -0.241 -3.927 1.00 95.44 104 SER A N 1
ATOM 824 C CA . SER A 1 104 ? 7.586 -0.723 -4.040 1.00 95.44 104 SER A CA 1
ATOM 825 C C . SER A 1 104 ? 7.859 -1.399 -5.382 1.00 95.44 104 SER A C 1
ATOM 827 O O . SER A 1 104 ? 6.951 -1.859 -6.078 1.00 95.44 104 SER A O 1
ATOM 829 N N . ARG A 1 105 ? 9.147 -1.499 -5.722 1.00 94.69 105 ARG A N 1
ATOM 830 C CA . ARG A 1 105 ? 9.663 -2.341 -6.811 1.00 94.69 105 ARG A CA 1
ATOM 831 C C . ARG A 1 105 ? 9.893 -3.790 -6.363 1.00 94.69 105 ARG A C 1
ATOM 833 O O . ARG A 1 105 ? 9.778 -4.705 -7.172 1.00 94.69 105 ARG A O 1
ATOM 840 N N . ASN A 1 106 ? 10.187 -4.007 -5.078 1.00 94.31 106 ASN A N 1
ATOM 841 C CA . ASN A 1 106 ? 10.551 -5.312 -4.527 1.00 94.31 106 ASN A CA 1
ATOM 842 C C . ASN A 1 106 ? 9.349 -5.972 -3.845 1.00 94.31 106 ASN A C 1
ATOM 844 O O . ASN A 1 106 ? 8.887 -5.525 -2.797 1.00 94.31 106 ASN A O 1
ATOM 848 N N . VAL A 1 107 ? 8.870 -7.089 -4.400 1.00 93.62 107 VAL A N 1
ATOM 849 C CA . VAL A 1 107 ? 7.683 -7.788 -3.871 1.00 93.62 107 VAL A CA 1
ATOM 850 C C . VAL A 1 107 ? 7.922 -8.367 -2.473 1.00 93.62 107 VAL A C 1
ATOM 852 O O . VAL A 1 107 ? 7.033 -8.302 -1.634 1.00 93.62 107 VAL A O 1
ATOM 855 N N . ARG A 1 108 ? 9.115 -8.911 -2.197 1.00 93.69 108 ARG A N 1
ATOM 856 C CA . ARG A 1 108 ? 9.407 -9.581 -0.914 1.00 93.69 108 ARG A CA 1
ATOM 857 C C . ARG A 1 108 ? 9.352 -8.605 0.262 1.00 93.69 108 ARG A C 1
ATOM 859 O O . ARG A 1 108 ? 8.650 -8.865 1.233 1.00 93.69 108 ARG A O 1
ATOM 866 N N . SER A 1 109 ? 10.036 -7.468 0.131 1.00 93.56 109 SER A N 1
ATOM 867 C CA . SER A 1 109 ? 10.021 -6.386 1.122 1.00 93.56 109 SER A CA 1
ATOM 868 C C . SER A 1 109 ? 8.606 -5.842 1.326 1.00 93.56 109 SER A C 1
ATOM 870 O O . SER A 1 109 ? 8.166 -5.669 2.457 1.00 93.56 109 SER A O 1
ATOM 872 N N . LEU A 1 110 ? 7.851 -5.660 0.237 1.00 93.69 110 LEU A N 1
ATOM 873 C CA . LEU A 1 110 ? 6.474 -5.173 0.294 1.00 93.69 110 LEU A CA 1
ATOM 874 C C . LEU A 1 110 ? 5.533 -6.126 1.048 1.00 93.69 110 LEU A C 1
ATOM 876 O O . LEU A 1 110 ? 4.721 -5.669 1.847 1.00 93.69 110 LEU A O 1
ATOM 880 N N . GLU A 1 111 ? 5.626 -7.438 0.810 1.00 93.62 111 GLU A N 1
ATOM 881 C CA . GLU A 1 111 ? 4.807 -8.440 1.514 1.00 93.62 111 GLU A CA 1
ATOM 882 C C . GLU A 1 111 ? 5.191 -8.550 2.997 1.00 93.62 111 GLU A C 1
ATOM 884 O O . GLU A 1 111 ? 4.303 -8.682 3.839 1.00 93.62 111 GLU A O 1
ATOM 889 N N . LYS A 1 112 ? 6.485 -8.427 3.329 1.00 93.44 112 LYS A N 1
ATOM 890 C CA . LYS A 1 112 ? 6.968 -8.394 4.718 1.00 93.44 112 LYS A CA 1
ATOM 891 C C . LYS A 1 112 ? 6.361 -7.216 5.488 1.00 93.44 112 LYS A C 1
ATOM 893 O O . LYS A 1 112 ? 5.680 -7.439 6.486 1.00 93.44 112 LYS A O 1
ATOM 898 N N . VAL A 1 113 ? 6.504 -5.992 4.970 1.00 93.69 113 VAL A N 1
ATOM 899 C CA . VAL A 1 113 ? 5.923 -4.776 5.577 1.00 93.69 113 VAL A CA 1
ATOM 900 C C . VAL A 1 113 ? 4.403 -4.889 5.676 1.00 93.69 113 VAL A C 1
ATOM 902 O O . VAL A 1 113 ? 3.801 -4.560 6.695 1.00 93.69 113 VAL A O 1
ATOM 905 N N . CYS A 1 114 ? 3.758 -5.417 4.635 1.00 93.88 114 CYS A N 1
ATOM 906 C CA . CYS A 1 114 ? 2.317 -5.619 4.630 1.00 93.88 114 CYS A CA 1
ATOM 907 C C . CYS A 1 114 ? 1.859 -6.567 5.754 1.00 93.88 114 CYS A C 1
ATOM 909 O O . CYS A 1 114 ? 0.859 -6.292 6.418 1.00 93.88 114 CYS A O 1
ATOM 911 N N . ALA A 1 115 ? 2.579 -7.669 5.980 1.00 92.94 115 ALA A N 1
ATOM 912 C CA . ALA A 1 115 ? 2.285 -8.611 7.054 1.00 92.94 115 ALA A CA 1
ATOM 913 C C . ALA A 1 115 ? 2.533 -7.994 8.439 1.00 92.94 115 ALA A C 1
ATOM 915 O O . ALA A 1 115 ? 1.710 -8.157 9.342 1.00 92.94 115 ALA A O 1
ATOM 916 N N . GLU A 1 116 ? 3.628 -7.252 8.601 1.00 92.62 116 GLU A N 1
ATOM 917 C CA . GLU A 1 116 ? 3.971 -6.565 9.848 1.00 92.62 116 GLU A CA 1
ATOM 918 C C . GLU A 1 116 ? 2.932 -5.509 10.234 1.00 92.62 116 GLU A C 1
ATOM 920 O O . GLU A 1 116 ? 2.483 -5.503 11.379 1.00 92.62 116 GLU A O 1
ATOM 925 N N . LEU A 1 117 ? 2.467 -4.691 9.284 1.00 92.06 117 LEU A N 1
ATOM 926 C CA . LEU A 1 117 ? 1.420 -3.691 9.521 1.00 92.06 117 LEU A CA 1
ATOM 927 C C . LEU A 1 117 ? 0.094 -4.332 9.949 1.00 92.06 117 LEU A C 1
ATOM 929 O O . LEU A 1 117 ? -0.541 -3.876 10.900 1.00 92.06 117 LEU A O 1
ATOM 933 N N . ILE A 1 118 ? -0.312 -5.425 9.294 1.00 92.81 118 ILE A N 1
ATOM 934 C CA . ILE A 1 118 ? -1.532 -6.160 9.663 1.00 92.81 118 ILE A CA 1
ATOM 935 C C . ILE A 1 118 ? -1.389 -6.766 11.060 1.00 92.81 118 ILE A C 1
ATOM 937 O O . ILE A 1 118 ? -2.322 -6.701 11.860 1.00 92.81 118 ILE A O 1
ATOM 941 N N . ASN A 1 119 ? -0.230 -7.347 11.373 1.00 92.62 119 ASN A N 1
ATOM 942 C CA . ASN A 1 119 ? 0.035 -7.924 12.685 1.00 92.62 119 ASN A CA 1
ATOM 943 C C . ASN A 1 119 ? 0.103 -6.846 13.776 1.00 92.62 119 ASN A C 1
ATOM 945 O O . ASN A 1 119 ? -0.433 -7.057 14.862 1.00 92.62 119 ASN A O 1
ATOM 949 N N . GLY A 1 120 ? 0.696 -5.685 13.493 1.00 91.12 120 GLY A N 1
ATOM 950 C CA . GLY A 1 120 ? 0.723 -4.528 14.390 1.00 91.12 120 GLY A CA 1
ATOM 951 C C . GLY A 1 120 ? -0.680 -4.013 14.704 1.00 91.12 120 GLY A C 1
ATOM 952 O O . GLY A 1 120 ? -1.042 -3.865 15.870 1.00 91.12 120 GLY A O 1
ATOM 953 N N . ALA A 1 121 ? -1.516 -3.859 13.677 1.00 91.31 121 ALA A N 1
ATOM 954 C CA . ALA A 1 121 ? -2.902 -3.437 13.844 1.00 91.31 121 ALA A CA 1
ATOM 955 C C . ALA A 1 121 ? -3.755 -4.478 14.600 1.00 91.31 121 ALA A C 1
ATOM 957 O O . ALA A 1 121 ? -4.568 -4.113 15.451 1.00 91.31 121 ALA A O 1
ATOM 958 N N . LYS A 1 122 ? -3.530 -5.781 14.365 1.00 90.50 122 LYS A N 1
ATOM 959 C CA . LYS A 1 122 ? -4.183 -6.866 15.122 1.00 90.50 122 LYS A CA 1
ATOM 960 C C . LYS A 1 122 ? -3.770 -6.889 16.594 1.00 90.50 122 LYS A C 1
ATOM 962 O O . LYS A 1 122 ? -4.630 -7.087 17.448 1.00 90.50 122 LYS A O 1
ATOM 967 N N . LYS A 1 123 ? -2.489 -6.657 16.910 1.00 91.44 123 LYS A N 1
ATOM 968 C CA . LYS A 1 123 ? -1.995 -6.566 18.300 1.00 91.44 123 LYS A CA 1
ATOM 969 C C . LYS A 1 123 ? -2.702 -5.457 19.081 1.00 91.44 123 LYS A C 1
ATOM 971 O O . LYS A 1 123 ? -3.027 -5.643 20.247 1.00 91.44 123 LYS A O 1
ATOM 976 N 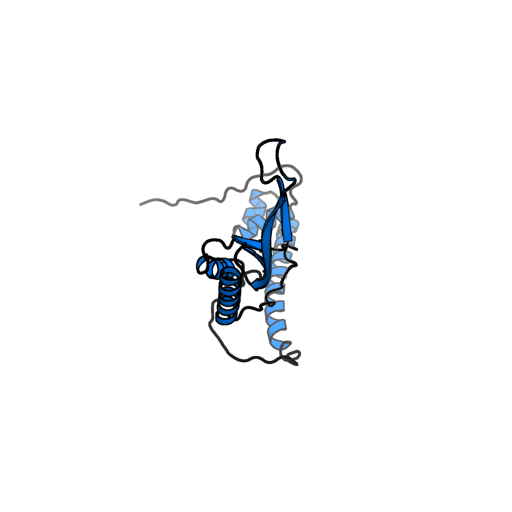N . GLN A 1 124 ? -2.987 -4.339 18.420 1.00 88.31 124 GLN A N 1
ATOM 977 C CA . GLN A 1 124 ? -3.710 -3.204 18.998 1.00 88.31 124 GLN A CA 1
ATOM 978 C C . GLN A 1 124 ? -5.241 -3.330 18.899 1.00 88.31 124 GLN A C 1
ATOM 980 O O . GLN A 1 124 ? -5.955 -2.400 19.259 1.00 88.31 124 GLN A O 1
ATOM 985 N N . LYS A 1 125 ? -5.757 -4.480 18.438 1.00 87.38 125 LYS A N 1
ATOM 986 C CA . LYS A 1 125 ? -7.194 -4.777 18.295 1.00 87.38 125 LYS A CA 1
ATOM 987 C C . LYS A 1 125 ? -7.953 -3.784 17.396 1.00 87.38 125 LYS A C 1
ATOM 989 O O . LYS A 1 125 ? -9.140 -3.538 17.601 1.00 87.38 125 LYS A O 1
ATOM 994 N N . LEU A 1 126 ? -7.292 -3.234 16.374 1.00 88.31 126 LEU A N 1
ATOM 995 C CA . LEU A 1 126 ? -7.929 -2.352 15.393 1.00 88.31 126 LEU A CA 1
ATOM 996 C C . LEU A 1 126 ? -8.732 -3.149 14.355 1.00 88.31 126 LEU A C 1
ATOM 998 O O . LEU A 1 126 ? -8.395 -4.285 14.013 1.00 88.31 126 LEU A O 1
ATOM 1002 N N . LYS A 1 127 ? -9.778 -2.528 13.797 1.00 88.88 127 LYS A N 1
ATOM 1003 C CA . LYS A 1 127 ? -10.531 -3.095 12.671 1.00 88.88 127 LYS A CA 1
ATOM 1004 C C . LYS A 1 127 ? -9.758 -2.855 11.374 1.00 88.88 127 LYS A C 1
ATOM 1006 O O . LYS A 1 127 ? -9.633 -1.718 10.920 1.00 88.88 127 LYS A O 1
ATOM 1011 N N . VAL A 1 128 ? -9.253 -3.939 10.786 1.00 91.38 128 VAL A N 1
ATOM 1012 C CA . VAL A 1 128 ? -8.413 -3.915 9.581 1.00 91.38 128 VAL A CA 1
ATOM 1013 C C . VAL A 1 128 ? -9.171 -4.491 8.399 1.00 91.38 128 VAL A C 1
ATOM 1015 O O . VAL A 1 128 ? -9.641 -5.629 8.456 1.00 91.38 128 VAL A O 1
ATOM 1018 N N . LYS A 1 129 ? -9.220 -3.752 7.291 1.00 91.06 129 LYS A N 1
ATOM 1019 C CA . LYS A 1 129 ? -9.509 -4.345 5.988 1.00 91.06 129 LYS A CA 1
ATOM 1020 C C . LYS A 1 129 ? -8.195 -4.872 5.425 1.00 91.06 129 LYS A C 1
ATOM 1022 O O . LYS A 1 129 ? -7.206 -4.144 5.365 1.00 91.06 129 LYS A O 1
ATOM 1027 N N . GLY A 1 130 ? -8.185 -6.155 5.066 1.00 87.38 130 GLY A N 1
ATOM 1028 C CA . GLY A 1 130 ? -6.990 -6.843 4.582 1.00 87.38 130 GLY A CA 1
ATOM 1029 C C . GLY A 1 130 ? -6.332 -6.149 3.380 1.00 87.38 130 GLY A C 1
ATOM 1030 O O . GLY A 1 130 ? -6.916 -5.260 2.759 1.00 87.38 130 GLY A O 1
ATOM 1031 N N . PRO A 1 131 ? -5.112 -6.562 3.021 1.00 94.06 131 PRO A N 1
ATOM 1032 C CA . PRO A 1 131 ? -4.320 -5.859 2.032 1.00 94.06 131 PRO A CA 1
ATOM 1033 C C . PRO A 1 131 ? -4.879 -6.081 0.632 1.00 94.06 131 PRO A C 1
ATOM 1035 O O . PRO A 1 131 ? -4.829 -7.182 0.076 1.00 94.06 131 PRO A O 1
ATOM 1038 N N . VAL A 1 132 ? -5.389 -5.008 0.042 1.00 95.94 132 VAL A N 1
ATOM 1039 C CA . VAL A 1 132 ? -5.900 -5.008 -1.322 1.00 95.94 132 VAL A CA 1
ATOM 1040 C C . VAL A 1 132 ? -4.719 -4.903 -2.279 1.00 95.94 132 VAL A C 1
ATOM 1042 O O . VAL A 1 132 ? -3.925 -3.956 -2.237 1.00 95.94 132 VAL A O 1
ATOM 1045 N N . ARG A 1 133 ? -4.588 -5.908 -3.149 1.00 95.75 133 ARG A N 1
ATOM 1046 C CA . ARG A 1 133 ? -3.545 -5.961 -4.173 1.00 95.75 133 ARG A CA 1
ATOM 1047 C C . ARG A 1 133 ? -3.993 -5.157 -5.386 1.00 95.75 133 ARG A C 1
ATOM 1049 O O . ARG A 1 133 ? -4.886 -5.588 -6.106 1.00 95.75 133 ARG A O 1
ATOM 1056 N N . MET A 1 134 ? -3.378 -3.998 -5.604 1.00 96.19 134 MET A N 1
ATOM 1057 C CA . MET A 1 134 ? -3.637 -3.210 -6.806 1.00 96.19 134 MET A CA 1
ATOM 1058 C C . MET A 1 134 ? -2.880 -3.808 -8.000 1.00 96.19 134 MET A C 1
ATOM 1060 O O . MET A 1 134 ? -1.819 -4.417 -7.811 1.00 96.19 134 MET A O 1
ATOM 1064 N N . PRO A 1 135 ? -3.394 -3.634 -9.230 1.00 96.75 135 PRO A N 1
ATOM 1065 C CA . PRO A 1 135 ? -2.717 -4.110 -10.426 1.00 96.75 135 PRO A CA 1
ATOM 1066 C C . PRO A 1 135 ? -1.324 -3.488 -10.542 1.00 96.75 135 PRO A C 1
ATOM 1068 O O . PRO A 1 135 ? -1.114 -2.298 -10.289 1.00 96.75 135 PRO A O 1
ATOM 1071 N N . THR A 1 136 ? -0.355 -4.315 -10.918 1.00 96.56 136 THR A N 1
ATOM 1072 C CA . THR A 1 136 ? 1.046 -3.909 -11.019 1.00 96.56 136 THR A CA 1
ATOM 1073 C C . THR A 1 136 ? 1.259 -3.088 -12.276 1.00 96.56 136 THR A C 1
ATOM 1075 O O . THR A 1 136 ? 1.004 -3.570 -13.381 1.00 96.56 136 THR A O 1
ATOM 1078 N N . LYS A 1 137 ? 1.771 -1.869 -12.123 1.00 96.06 137 LYS A N 1
ATOM 1079 C CA . LYS A 1 137 ? 2.114 -1.028 -13.270 1.00 96.06 137 LYS A CA 1
ATOM 1080 C C . LYS A 1 137 ? 3.458 -1.488 -13.825 1.00 96.06 137 LYS A C 1
ATOM 1082 O O . LYS A 1 137 ? 4.451 -1.512 -13.099 1.00 96.06 137 LYS A O 1
ATOM 1087 N N . VAL A 1 138 ? 3.479 -1.877 -15.098 1.00 96.56 138 VAL A N 1
ATOM 1088 C CA . VAL A 1 138 ? 4.700 -2.291 -15.799 1.00 96.56 138 VAL A CA 1
ATOM 1089 C C . VAL A 1 138 ? 5.140 -1.148 -16.702 1.00 96.56 138 VAL A C 1
ATOM 1091 O O . VAL A 1 138 ? 4.529 -0.898 -17.738 1.00 96.56 138 VAL A O 1
ATOM 1094 N N . LEU A 1 139 ? 6.198 -0.450 -16.303 1.00 96.62 139 LEU A N 1
ATOM 1095 C CA . LEU A 1 139 ? 6.841 0.570 -17.120 1.00 96.62 139 LEU A CA 1
ATOM 1096 C C . LEU A 1 139 ? 7.776 -0.132 -18.101 1.00 96.62 139 LEU A C 1
ATOM 1098 O O . LEU A 1 139 ? 8.639 -0.907 -17.684 1.00 96.62 139 LEU A O 1
ATOM 1102 N N . ARG A 1 140 ? 7.578 0.101 -19.398 1.00 96.94 140 ARG A N 1
ATOM 1103 C CA . ARG A 1 140 ? 8.332 -0.546 -20.477 1.00 96.94 140 ARG A CA 1
ATOM 1104 C C . ARG A 1 140 ? 9.061 0.522 -21.272 1.00 96.94 140 ARG A C 1
ATOM 1106 O O . ARG A 1 140 ? 8.425 1.442 -21.771 1.00 96.94 140 ARG A O 1
ATOM 1113 N N . ILE A 1 141 ? 10.371 0.365 -21.412 1.00 97.31 141 ILE A N 1
ATOM 1114 C CA . ILE A 1 141 ? 11.198 1.205 -22.276 1.00 97.31 141 ILE A CA 1
ATOM 1115 C C . ILE A 1 141 ? 11.918 0.276 -23.244 1.00 97.31 141 ILE A C 1
ATOM 1117 O O . ILE A 1 141 ? 12.565 -0.688 -22.829 1.00 97.31 141 ILE A O 1
ATOM 1121 N N . THR A 1 142 ? 11.770 0.547 -24.538 1.00 96.88 142 THR A N 1
ATOM 1122 C CA . THR A 1 142 ? 12.456 -0.198 -25.591 1.00 96.88 142 THR A CA 1
ATOM 1123 C C . THR A 1 142 ? 13.421 0.716 -26.315 1.00 96.88 142 THR A C 1
ATOM 1125 O O . THR A 1 142 ? 12.995 1.657 -26.979 1.00 96.88 142 THR A O 1
ATOM 1128 N N . THR A 1 143 ? 14.711 0.437 -26.188 1.00 95.62 143 THR A N 1
ATOM 1129 C CA . THR A 1 143 ? 15.778 1.223 -26.810 1.00 95.62 143 THR A CA 1
ATOM 1130 C C . THR A 1 143 ? 16.592 0.350 -27.741 1.00 95.62 143 THR A C 1
ATOM 1132 O O . THR A 1 143 ? 16.639 -0.875 -27.604 1.00 95.62 143 THR A O 1
ATOM 1135 N N . ARG A 1 144 ? 17.236 0.981 -28.720 1.00 95.25 144 ARG A N 1
ATOM 1136 C CA . ARG A 1 144 ? 18.226 0.296 -29.543 1.00 95.25 144 ARG A CA 1
ATOM 1137 C C . ARG A 1 144 ? 19.438 -0.038 -28.668 1.00 95.25 144 ARG A C 1
ATOM 1139 O O . ARG A 1 144 ? 19.827 0.779 -27.839 1.00 95.25 144 ARG A O 1
ATOM 1146 N N . LYS A 1 145 ? 20.011 -1.233 -28.848 1.00 95.00 145 LYS A N 1
ATOM 1147 C CA . LYS A 1 145 ? 21.236 -1.633 -28.128 1.00 95.00 145 LYS A CA 1
ATOM 1148 C C . LYS A 1 145 ? 22.441 -0.801 -28.550 1.00 95.00 145 LYS A C 1
ATOM 1150 O O . LYS A 1 145 ? 23.282 -0.449 -27.733 1.00 95.00 145 LYS A O 1
ATOM 1155 N N . THR A 1 146 ? 22.548 -0.541 -29.850 1.00 93.19 146 THR A N 1
ATOM 1156 C CA . THR A 1 146 ? 23.678 0.193 -30.412 1.00 93.19 146 THR A CA 1
ATOM 1157 C C . THR A 1 146 ? 23.484 1.699 -30.226 1.00 93.19 146 THR A C 1
ATOM 1159 O O . THR A 1 146 ? 22.373 2.192 -30.442 1.00 93.19 146 THR A O 1
ATOM 1162 N N . PRO A 1 147 ? 24.553 2.442 -29.883 1.00 93.88 147 PRO A N 1
ATOM 1163 C CA . PRO A 1 147 ? 24.501 3.901 -29.806 1.00 93.88 147 PRO A CA 1
ATOM 1164 C C . PRO A 1 147 ? 24.437 4.539 -31.201 1.00 93.88 147 PRO A C 1
ATOM 1166 O O . PRO A 1 147 ? 23.806 5.575 -31.385 1.00 93.88 147 PRO A O 1
ATOM 1169 N N . CYS A 1 148 ? 25.066 3.901 -32.194 1.00 88.75 148 CYS A N 1
ATOM 1170 C CA . CYS A 1 148 ? 25.118 4.360 -33.579 1.00 88.75 148 CYS A CA 1
ATOM 1171 C C . CYS A 1 148 ? 24.064 3.663 -34.457 1.00 88.75 148 CYS A C 1
ATOM 1173 O O . CYS A 1 148 ? 23.527 2.600 -34.118 1.00 88.75 148 CYS A O 1
ATOM 1175 N N . GLY A 1 149 ? 23.799 4.272 -35.618 1.00 88.81 149 GLY A N 1
ATOM 1176 C CA . GLY A 1 149 ? 22.840 3.812 -36.626 1.00 88.81 149 GLY A CA 1
ATOM 1177 C C . GLY A 1 149 ? 23.205 2.495 -37.323 1.00 88.81 149 GLY A C 1
ATOM 1178 O O . GLY A 1 149 ? 22.320 1.858 -37.897 1.00 88.81 149 GLY A O 1
ATOM 1179 N N . GLU A 1 150 ? 24.460 2.070 -37.212 1.00 89.06 150 GLU A N 1
ATOM 1180 C CA . GLU A 1 150 ? 25.033 0.919 -37.910 1.00 89.06 150 GLU A CA 1
ATOM 1181 C C . GLU A 1 150 ? 24.801 -0.427 -37.205 1.00 89.06 150 GLU A C 1
ATOM 1183 O O . GLU A 1 150 ? 24.468 -0.498 -36.016 1.00 89.06 150 GLU A O 1
ATOM 1188 N N . GLY A 1 151 ? 24.971 -1.512 -37.962 1.00 90.50 151 GLY A N 1
ATOM 1189 C CA . GLY A 1 151 ? 24.850 -2.889 -37.477 1.00 90.50 151 GLY A CA 1
ATOM 1190 C C . GLY A 1 151 ? 23.416 -3.436 -37.414 1.00 90.50 151 GLY A C 1
ATOM 1191 O O . GLY A 1 151 ? 22.460 -2.857 -37.931 1.00 90.50 151 GLY A O 1
ATOM 1192 N N . SER A 1 152 ? 23.263 -4.603 -36.777 1.00 93.31 152 SER A N 1
ATOM 119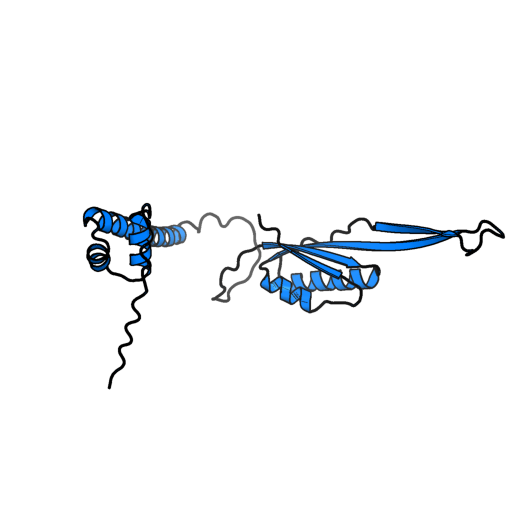3 C CA . SER A 1 152 ? 21.983 -5.324 -36.707 1.00 93.31 152 SER A CA 1
ATOM 1194 C C . SER A 1 152 ? 20.940 -4.596 -35.850 1.00 93.31 152 SER A C 1
ATOM 1196 O O . SER A 1 152 ? 21.247 -4.053 -34.787 1.00 93.31 152 SER A O 1
ATOM 1198 N N . LYS A 1 153 ? 19.670 -4.626 -36.282 1.00 92.75 153 LYS A N 1
ATOM 1199 C CA . LYS A 1 153 ? 18.534 -3.986 -35.588 1.00 92.75 153 LYS A CA 1
ATOM 1200 C C . LYS A 1 153 ? 18.130 -4.761 -34.326 1.00 92.75 153 LYS A C 1
ATOM 1202 O O . LYS A 1 153 ? 17.102 -5.434 -34.293 1.00 92.75 153 LYS A O 1
ATOM 1207 N N . THR A 1 154 ? 18.942 -4.663 -33.280 1.00 95.56 154 THR A N 1
ATOM 1208 C CA . THR A 1 154 ? 18.682 -5.279 -31.972 1.00 95.56 154 THR A CA 1
ATOM 1209 C C . THR A 1 154 ? 18.154 -4.267 -30.956 1.00 95.56 154 THR A C 1
ATOM 1211 O O . THR A 1 154 ? 18.656 -3.143 -30.871 1.00 95.56 154 THR A O 1
ATOM 1214 N N . TRP A 1 155 ? 17.184 -4.694 -30.146 1.00 96.38 155 TRP A N 1
ATOM 1215 C CA . TRP A 1 155 ? 16.473 -3.851 -29.182 1.00 96.38 155 TRP A CA 1
ATOM 1216 C C . TRP A 1 155 ? 16.544 -4.441 -27.775 1.00 96.38 155 TRP A C 1
ATOM 1218 O O . TRP A 1 155 ? 16.365 -5.649 -27.605 1.00 96.38 155 TRP A O 1
ATOM 1228 N N . ASP A 1 156 ? 16.746 -3.585 -26.780 1.00 96.56 156 ASP A N 1
ATOM 1229 C CA . ASP A 1 156 ? 16.555 -3.918 -25.372 1.00 96.56 156 ASP A CA 1
ATOM 1230 C C . ASP A 1 156 ? 15.117 -3.650 -24.943 1.00 96.56 156 ASP A C 1
ATOM 1232 O O . ASP A 1 156 ? 14.442 -2.756 -25.455 1.00 96.56 156 ASP A O 1
ATOM 1236 N N . ARG A 1 157 ? 14.628 -4.452 -23.995 1.00 96.75 157 ARG A N 1
ATOM 1237 C CA . ARG A 1 157 ? 13.281 -4.331 -23.426 1.00 96.75 157 ARG A CA 1
ATOM 1238 C C . ARG A 1 157 ? 13.386 -4.192 -21.916 1.00 96.75 157 ARG A C 1
ATOM 1240 O O . ARG A 1 157 ? 13.172 -5.155 -21.182 1.00 96.75 157 ARG A O 1
ATOM 1247 N N . PHE A 1 158 ? 13.707 -2.991 -21.458 1.00 97.38 158 PHE A N 1
ATOM 1248 C CA . PHE A 1 158 ? 13.766 -2.694 -20.035 1.00 97.38 158 PHE A CA 1
ATOM 1249 C C . PHE A 1 158 ? 12.357 -2.657 -19.444 1.00 97.38 158 PHE A C 1
ATOM 1251 O O . PHE A 1 158 ? 11.425 -2.092 -20.028 1.00 97.38 158 PHE A O 1
ATOM 1258 N N . GLN A 1 159 ? 12.197 -3.288 -18.280 1.00 96.62 159 GLN A N 1
ATOM 1259 C CA . GLN A 1 159 ? 10.945 -3.294 -17.532 1.00 96.62 159 GLN A CA 1
ATOM 1260 C C . GLN A 1 159 ? 11.194 -2.896 -16.085 1.00 96.62 159 GLN A C 1
ATOM 1262 O O . GLN A 1 159 ? 12.056 -3.464 -15.418 1.00 96.62 159 GLN A O 1
ATOM 1267 N N . MET A 1 160 ? 10.373 -1.981 -15.582 1.00 96.00 160 MET A N 1
ATOM 1268 C CA . MET A 1 160 ? 10.255 -1.713 -14.156 1.00 96.00 160 MET A CA 1
ATOM 1269 C C . MET A 1 160 ? 8.832 -2.036 -13.718 1.00 96.00 160 MET A C 1
ATOM 1271 O O . MET A 1 160 ? 7.863 -1.576 -14.322 1.00 96.00 160 MET A O 1
ATOM 1275 N N . ARG A 1 161 ? 8.698 -2.856 -12.675 1.00 96.00 161 ARG A N 1
ATOM 1276 C CA . ARG A 1 161 ? 7.401 -3.215 -12.100 1.00 96.00 161 ARG A CA 1
ATOM 1277 C C . ARG A 1 161 ? 7.206 -2.445 -10.809 1.00 96.00 161 ARG A C 1
ATOM 1279 O O . ARG A 1 161 ? 8.064 -2.484 -9.932 1.00 96.00 161 ARG A O 1
ATOM 1286 N N . ILE A 1 162 ? 6.080 -1.754 -10.711 1.00 96.44 162 ILE A N 1
ATOM 1287 C CA . ILE A 1 162 ? 5.667 -1.048 -9.504 1.00 96.44 162 ILE A CA 1
ATOM 1288 C C . ILE A 1 162 ? 4.475 -1.798 -8.926 1.00 96.44 162 ILE A C 1
ATOM 1290 O O . ILE A 1 162 ? 3.418 -1.926 -9.554 1.00 96.44 162 ILE A O 1
ATOM 1294 N N . HIS A 1 163 ? 4.673 -2.321 -7.724 1.00 96.00 163 HIS A N 1
ATOM 1295 C CA . HIS A 1 163 ? 3.680 -3.051 -6.962 1.00 96.00 163 HIS A CA 1
ATOM 1296 C C . HIS A 1 163 ? 3.056 -2.100 -5.946 1.00 96.00 163 HIS A C 1
ATOM 1298 O O . HIS A 1 163 ? 3.765 -1.495 -5.144 1.00 96.00 163 HIS A O 1
ATOM 1304 N N . LYS A 1 164 ? 1.727 -1.983 -5.985 1.00 95.81 164 LYS A N 1
ATOM 1305 C CA . LYS A 1 164 ? 0.958 -1.133 -5.077 1.00 95.81 164 LYS A CA 1
ATOM 1306 C C . LYS A 1 164 ? 0.044 -1.994 -4.213 1.00 95.81 164 LYS A C 1
ATOM 1308 O O . LYS A 1 164 ? -0.646 -2.875 -4.732 1.00 95.81 164 LYS A O 1
ATOM 1313 N N . ARG A 1 165 ? 0.031 -1.745 -2.906 1.00 95.62 165 ARG A N 1
ATOM 1314 C CA . ARG A 1 165 ? -0.873 -2.372 -1.932 1.00 95.62 165 ARG A CA 1
ATOM 1315 C C . ARG A 1 165 ? -1.577 -1.300 -1.128 1.00 95.62 165 ARG A C 1
ATOM 1317 O O . ARG A 1 165 ? -1.001 -0.252 -0.866 1.00 95.62 165 ARG A O 1
ATOM 1324 N N . VAL A 1 166 ? -2.827 -1.561 -0.779 1.00 94.31 166 VAL A N 1
ATOM 1325 C CA . VAL A 1 166 ? -3.647 -0.626 -0.012 1.00 94.31 166 VAL A CA 1
ATOM 1326 C C . VAL A 1 166 ? -4.234 -1.360 1.181 1.00 94.31 166 VAL A C 1
ATOM 1328 O O . VAL A 1 166 ? -4.775 -2.453 1.025 1.00 94.31 166 VAL A O 1
ATOM 1331 N N . ILE A 1 167 ? -4.104 -0.769 2.362 1.00 94.38 167 ILE A N 1
ATOM 1332 C CA . ILE A 1 167 ? -4.670 -1.268 3.614 1.00 94.38 167 ILE A CA 1
ATOM 1333 C C . ILE A 1 167 ? -5.588 -0.173 4.150 1.00 94.38 167 ILE A C 1
ATOM 1335 O O . ILE A 1 167 ? -5.158 0.970 4.295 1.00 94.38 167 ILE A O 1
ATOM 1339 N N . ASP A 1 168 ? -6.840 -0.522 4.441 1.00 92.94 168 ASP A N 1
ATOM 1340 C CA . ASP A 1 168 ? -7.793 0.406 5.055 1.00 92.94 168 ASP A CA 1
ATOM 1341 C C . ASP A 1 168 ? -7.941 0.072 6.548 1.00 92.94 168 ASP A C 1
ATOM 1343 O O . ASP A 1 168 ? -8.118 -1.092 6.926 1.00 92.94 168 ASP A O 1
ATOM 1347 N N . LEU A 1 169 ? -7.874 1.099 7.393 1.00 91.25 169 LEU A N 1
ATOM 1348 C CA . LEU A 1 169 ? -7.948 1.016 8.851 1.00 91.25 169 LEU A CA 1
ATOM 1349 C C . LEU A 1 169 ? -9.003 1.985 9.395 1.00 91.25 169 LEU A C 1
ATOM 1351 O O . LEU A 1 169 ? -9.192 3.083 8.868 1.00 91.25 169 LEU A O 1
ATOM 1355 N N . TYR A 1 170 ? -9.649 1.580 10.489 1.00 90.12 170 TYR A N 1
ATOM 1356 C CA . TYR A 1 170 ? -10.525 2.436 11.290 1.00 90.12 170 TYR A CA 1
ATOM 1357 C C . TYR A 1 170 ? -9.888 2.638 12.660 1.00 90.12 170 TYR A C 1
ATOM 1359 O O . TYR A 1 170 ? -9.883 1.723 13.486 1.00 90.12 170 TYR A O 1
ATOM 1367 N N . SER A 1 171 ? -9.309 3.813 12.881 1.00 87.62 171 SER A N 1
ATOM 1368 C CA . SER A 1 171 ? -8.560 4.112 14.102 1.00 87.62 171 SER A CA 1
ATOM 1369 C C . SER A 1 171 ? -8.313 5.614 14.248 1.00 87.62 171 SER A C 1
ATOM 1371 O O . SER A 1 171 ? -8.351 6.341 13.251 1.00 87.62 171 SER A O 1
ATOM 1373 N N . PRO A 1 172 ? -8.011 6.095 15.464 1.00 89.25 172 PRO A N 1
ATOM 1374 C CA . PRO A 1 172 ? -7.458 7.432 15.637 1.00 89.25 172 PRO A CA 1
ATOM 1375 C C . PRO A 1 172 ? -6.082 7.542 14.958 1.00 89.25 172 PRO A C 1
ATOM 1377 O O . PRO A 1 172 ? -5.363 6.552 14.785 1.00 89.25 172 PRO A O 1
ATOM 1380 N N . SER A 1 173 ? -5.709 8.758 14.555 1.00 87.25 173 SER A N 1
ATOM 1381 C CA . SER A 1 173 ? -4.499 9.008 13.757 1.00 87.25 173 SER A CA 1
ATOM 1382 C C . SER A 1 173 ? -3.193 8.789 14.533 1.00 87.25 173 SER A C 1
ATOM 1384 O O . SER A 1 173 ? -2.181 8.416 13.941 1.00 87.25 173 SER A O 1
ATOM 1386 N N . GLU A 1 174 ? -3.208 8.965 15.854 1.00 87.94 174 GLU A N 1
ATOM 1387 C CA . GLU A 1 174 ? -2.040 8.790 16.729 1.00 87.94 174 GLU A CA 1
ATOM 1388 C C . GLU A 1 174 ? -1.521 7.354 16.727 1.00 87.94 174 GLU A C 1
ATOM 1390 O O . GLU A 1 174 ? -0.325 7.112 16.563 1.00 87.94 174 GLU A O 1
ATOM 1395 N N . ILE A 1 175 ? -2.438 6.395 16.831 1.00 88.25 175 ILE A N 1
ATOM 1396 C CA . ILE A 1 175 ? -2.118 4.970 16.867 1.00 88.25 175 ILE A CA 1
ATOM 1397 C C . ILE A 1 175 ? -1.502 4.521 15.532 1.00 88.25 175 ILE A C 1
ATOM 1399 O O . ILE A 1 175 ? -0.530 3.765 15.508 1.00 88.25 175 ILE A O 1
ATOM 1403 N N . VAL A 1 176 ? -2.003 5.043 14.405 1.00 88.31 176 VAL A N 1
ATOM 1404 C CA . VAL A 1 176 ? -1.456 4.720 13.077 1.00 88.31 176 VAL A CA 1
ATOM 1405 C C . VAL A 1 176 ? -0.021 5.207 12.930 1.00 88.31 176 VAL A C 1
ATOM 1407 O O . VAL A 1 176 ? 0.815 4.452 12.438 1.00 88.31 176 VAL A O 1
ATOM 1410 N N . LYS A 1 177 ? 0.291 6.417 13.414 1.00 87.69 177 LYS A N 1
ATOM 1411 C CA . LYS A 1 177 ? 1.658 6.961 13.372 1.00 87.69 177 LYS A CA 1
ATOM 1412 C C . LYS A 1 177 ? 2.654 6.051 14.097 1.00 87.69 177 LYS A C 1
ATOM 1414 O O . LYS A 1 177 ? 3.747 5.820 13.580 1.00 87.69 177 LYS A O 1
ATOM 1419 N N . GLN A 1 178 ? 2.259 5.493 15.244 1.00 87.75 178 GLN A N 1
ATOM 1420 C CA . GLN A 1 178 ? 3.082 4.554 16.017 1.00 87.75 178 GLN A CA 1
ATOM 1421 C C . GLN A 1 178 ? 3.322 3.229 15.281 1.00 87.75 178 GLN A C 1
ATOM 1423 O O . GLN A 1 178 ? 4.416 2.681 15.342 1.00 87.75 178 GLN A O 1
ATOM 1428 N N . ILE A 1 179 ? 2.318 2.701 14.574 1.00 87.88 179 ILE A N 1
ATOM 1429 C CA . ILE A 1 179 ? 2.478 1.463 13.796 1.00 87.88 179 ILE A CA 1
ATOM 1430 C C . ILE A 1 179 ? 3.400 1.698 12.588 1.00 87.88 179 ILE A C 1
ATOM 1432 O O . ILE A 1 179 ? 4.257 0.867 12.279 1.00 87.88 179 ILE A O 1
ATOM 1436 N N . THR A 1 180 ? 3.237 2.829 11.897 1.00 86.50 180 THR A N 1
ATOM 1437 C CA . THR A 1 180 ? 3.994 3.124 10.672 1.00 86.50 180 THR A CA 1
ATOM 1438 C C . THR A 1 180 ? 5.468 3.422 10.925 1.00 86.50 180 THR A C 1
ATOM 1440 O O . THR A 1 180 ? 6.292 3.116 10.070 1.00 86.50 180 THR A O 1
ATOM 1443 N N . SER A 1 181 ? 5.831 3.970 12.089 1.00 80.38 181 SER A N 1
ATOM 1444 C CA . SER A 1 181 ? 7.227 4.319 12.389 1.00 80.38 181 SER A CA 1
ATOM 1445 C C . SER A 1 181 ? 8.140 3.101 12.562 1.00 80.38 181 SER A C 1
ATOM 1447 O O . SER A 1 181 ? 9.338 3.198 12.317 1.00 80.38 181 SER A O 1
ATOM 1449 N N . ILE A 1 182 ? 7.589 1.947 12.949 1.00 77.31 182 ILE A N 1
ATOM 1450 C CA . ILE A 1 182 ? 8.362 0.737 13.272 1.00 77.31 182 ILE A CA 1
ATOM 1451 C C . ILE A 1 182 ? 8.765 -0.055 12.010 1.00 77.31 182 ILE A C 1
ATOM 1453 O O . ILE A 1 182 ? 9.710 -0.836 12.056 1.00 77.31 182 ILE A O 1
ATOM 1457 N N . SER A 1 183 ? 8.076 0.135 10.879 1.00 74.19 183 SER A N 1
ATOM 1458 C CA . SER A 1 183 ? 8.128 -0.781 9.718 1.00 74.19 183 SER A CA 1
ATOM 1459 C C . SER A 1 183 ? 8.707 -0.168 8.435 1.00 74.19 183 SER A C 1
ATOM 1461 O O . SER A 1 183 ? 8.379 -0.597 7.326 1.00 74.19 183 SER A O 1
ATOM 1463 N N . ILE A 1 184 ? 9.581 0.835 8.557 1.00 80.31 184 ILE A N 1
ATOM 1464 C CA . ILE A 1 184 ? 10.221 1.464 7.393 1.00 80.31 184 ILE A CA 1
ATOM 1465 C C . ILE A 1 184 ? 11.343 0.553 6.870 1.00 80.31 184 ILE A C 1
ATOM 1467 O O . ILE A 1 184 ? 12.499 0.646 7.273 1.00 80.31 184 ILE A O 1
ATOM 1471 N N . GLU A 1 185 ? 10.985 -0.349 5.959 1.00 84.31 185 GLU A N 1
ATOM 1472 C CA . GLU A 1 185 ? 11.928 -1.186 5.214 1.00 84.31 185 GLU A CA 1
ATOM 1473 C C . GLU A 1 185 ? 12.521 -0.391 4.028 1.00 84.31 185 GLU A C 1
ATOM 1475 O O . GLU A 1 185 ? 11.784 0.303 3.314 1.00 84.31 185 GLU A O 1
ATOM 1480 N N . PRO A 1 186 ? 13.833 -0.497 3.746 1.00 86.19 186 PRO A N 1
ATOM 1481 C CA . PRO A 1 186 ? 14.449 0.226 2.638 1.00 86.19 186 PRO A CA 1
ATOM 1482 C C . PRO A 1 186 ? 13.844 -0.185 1.286 1.00 86.19 186 PRO A C 1
ATOM 1484 O O . PRO A 1 186 ? 13.772 -1.362 0.927 1.00 86.19 186 PRO A O 1
ATOM 1487 N N . GLY A 1 187 ? 13.428 0.809 0.499 1.00 86.94 187 GLY A N 1
ATOM 1488 C CA . GLY A 1 187 ? 12.855 0.601 -0.835 1.00 86.94 187 GLY A CA 1
ATOM 1489 C C . GLY A 1 187 ? 11.351 0.308 -0.860 1.00 86.94 187 GLY A C 1
ATOM 1490 O O . GLY A 1 187 ? 10.826 -0.044 -1.924 1.00 86.94 187 GLY A O 1
ATOM 1491 N N . VAL A 1 188 ? 10.654 0.454 0.269 1.00 92.62 188 VAL A N 1
ATOM 1492 C CA . VAL A 1 188 ? 9.189 0.514 0.335 1.00 92.62 188 VAL A CA 1
ATOM 1493 C C . VAL A 1 188 ? 8.779 1.932 0.714 1.00 92.62 188 VAL A C 1
ATOM 1495 O O . VAL A 1 188 ? 9.216 2.465 1.727 1.00 92.62 188 VAL A O 1
ATOM 1498 N N . GLU A 1 189 ? 7.941 2.543 -0.112 1.00 92.19 189 GLU A N 1
ATOM 1499 C CA . GLU A 1 189 ? 7.368 3.861 0.136 1.00 92.19 189 GLU A CA 1
ATOM 1500 C C . GLU A 1 189 ? 5.985 3.700 0.769 1.00 92.19 189 GLU A C 1
ATOM 1502 O O . GLU A 1 189 ? 5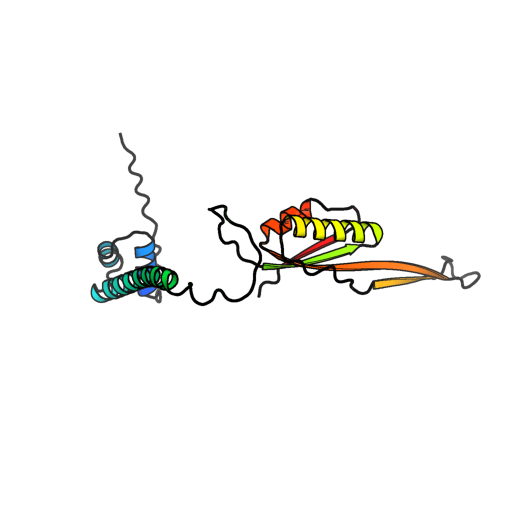.170 2.895 0.301 1.00 92.19 189 GLU A O 1
ATOM 1507 N N . VAL A 1 190 ? 5.742 4.437 1.854 1.00 92.44 190 VAL A N 1
ATOM 1508 C CA . VAL A 1 190 ? 4.520 4.349 2.656 1.00 92.44 190 VAL A CA 1
ATOM 1509 C C . VAL A 1 190 ? 3.849 5.714 2.696 1.00 92.44 190 VAL A C 1
ATOM 1511 O O . VAL A 1 190 ? 4.407 6.674 3.218 1.00 92.44 190 VAL A O 1
ATOM 1514 N N . GLU A 1 191 ? 2.628 5.783 2.183 1.00 91.75 191 GLU A N 1
ATOM 1515 C CA . GLU A 1 191 ? 1.790 6.980 2.207 1.00 91.75 191 GLU A CA 1
ATOM 1516 C C . GLU A 1 191 ? 0.569 6.732 3.097 1.00 91.75 191 GLU A C 1
ATOM 1518 O O . GLU A 1 191 ? -0.098 5.700 2.984 1.00 91.75 191 GLU A O 1
ATOM 1523 N N . VAL A 1 192 ? 0.246 7.690 3.965 1.00 91.56 192 VAL A N 1
ATOM 1524 C CA . VAL A 1 192 ? -0.930 7.634 4.843 1.00 91.56 192 VAL A CA 1
ATOM 1525 C C . VAL A 1 192 ? -1.894 8.740 4.440 1.00 91.56 192 VAL A C 1
ATOM 1527 O O . VAL A 1 192 ? -1.543 9.916 4.460 1.00 91.56 192 VAL A O 1
ATOM 1530 N N . THR A 1 193 ? -3.123 8.371 4.090 1.00 92.06 193 THR A N 1
ATOM 1531 C CA . THR A 1 193 ? -4.185 9.311 3.719 1.00 92.06 193 THR A CA 1
ATOM 1532 C C . THR A 1 193 ? -5.337 9.201 4.708 1.00 92.06 193 THR A C 1
ATOM 1534 O O . THR A 1 193 ? -5.854 8.108 4.946 1.00 92.06 193 THR A O 1
ATOM 1537 N N . ILE A 1 194 ? -5.757 10.332 5.273 1.00 90.75 194 ILE A N 1
ATOM 1538 C CA . ILE A 1 194 ? -6.952 10.422 6.115 1.00 90.75 194 ILE A CA 1
ATOM 1539 C C . ILE A 1 194 ? -8.104 10.843 5.205 1.00 90.75 194 ILE A C 1
ATOM 1541 O O . ILE A 1 194 ? -8.042 11.904 4.586 1.00 90.75 194 ILE A O 1
ATOM 1545 N N . ALA A 1 195 ? -9.132 10.004 5.090 1.00 79.50 195 ALA A N 1
ATOM 1546 C CA . ALA A 1 195 ? -10.373 10.409 4.450 1.00 79.50 195 ALA A CA 1
ATOM 1547 C C . ALA A 1 195 ? -11.165 11.231 5.472 1.00 79.50 195 ALA A C 1
ATOM 1549 O O . ALA A 1 195 ? -11.803 10.669 6.364 1.00 79.50 195 ALA A O 1
ATOM 1550 N N . ASN A 1 196 ? -11.051 12.553 5.377 1.00 63.12 196 ASN A N 1
ATOM 1551 C CA . ASN A 1 196 ? -11.987 13.460 6.028 1.00 63.12 196 ASN A CA 1
ATOM 1552 C C . ASN A 1 196 ? -13.276 13.409 5.197 1.00 63.12 196 ASN A C 1
ATOM 1554 O O . ASN A 1 196 ? -13.203 13.588 3.980 1.00 63.12 196 ASN A O 1
ATOM 1558 N N . GLU A 1 197 ? -14.397 13.050 5.826 1.00 54.31 197 GLU A N 1
ATOM 1559 C CA . GLU A 1 197 ? -15.725 13.194 5.207 1.00 54.31 197 GLU A CA 1
ATOM 1560 C C . GLU A 1 197 ? -16.022 14.663 4.883 1.00 54.31 197 GLU A C 1
ATOM 1562 O O . GLU A 1 197 ? -15.550 15.544 5.642 1.00 54.31 197 GLU A O 1
#

Radius of gyration: 31.23 Å; chains: 1; bounding box: 60×58×88 Å

Sequence (197 aa):
MLLVNSHIPKMVAKTKEYNRRAAIIEGLCAGCSATEIIRFFGYPRSTVYDVVTKYQIVHIKDMILFETTKTNQVAHFATTKVDNPEKPGQEVTPIHRIRITLTSRNVRSLEKVCAELINGAKKQKLKVKGPVRMPTKVLRITTRKTPCGEGSKTWDRFQMRIHKRVIDLYSPSEIVKQITSISIEPGVEVEVTIANE

Organism: NCBI:txid230686

InterPro domains:
  IPR001848 Small ribosomal subunit protein uS10 [MF_00508] (95-194)
  IPR001848 Small ribosomal subunit protein uS10 [PR00971] (97-110)
  IPR001848 Small ribosomal subunit protein uS10 [PR00971] (132-147)
  IPR001848 Small ribosomal subunit protein uS10 [PR00971] (154-168)
  IPR001848 Small ribosomal subunit protein uS10 [PTHR11700] (74-196)
  IPR005729 Small ribosomal subunit protein uS10, eukaryotic/archaeal [TIGR01046] (96-194)
  IPR027486 Small ribosomal subunit protein uS10 domain [PF00338] (99-193)
  IPR027486 Small ribosomal subunit protein uS10 domain [SM01403] (99-193)
  IPR036838 Small ribosomal subunit protein uS10 domain superfamily [G3DSA:3.30.70.600] (79-196)
  IPR036838 Small ribosomal subunit protein uS10 domain superfamily [SSF54999] (97-194)

pLDDT: mean 72.94, std 22.42, range [28.73, 97.38]

Secondary structure (DSSP, 8-state):
---------------S---HHHHHHHHHHTT--HHHHHHHH---HHHHHHHHHHHHHHHHHHHHHHHHHHHHTTS---S--------S----PPPEEEEEEEEES-HHHHHHHHHHHHHHHHHTT-EEEEEEEPPPEEEEEEEESSSSS-S---EEEEEEEEEEEEEEEEE-HHHHHHHHHT---TTEEEEEEEE--